Protein AF-A0A3A5V148-F1 (afdb_monomer_lite)

Sequence (237 aa):
MPEEPENWWEVTPEGDVKSDPDSPKPIVIRGFQREGDQWVSKAKEETDGSSDDSAERSDYDKQKIGATALFLLSFIFGDWWWDGSNGLGALINSIESITYMPGSLTGSYEFWTSQAGFNPLDAILITTAWMLWDISTLVFSLGFVLCWWGWSLNNKTEANRILNGKKSYKFLLYFSVVLISMDILSYTVWSGLLGVIEWPFDFIEWHFWQGVAILAAIGLNPDNDLWGRFTSQSVKE

Structure (mmCIF, N/CA/C/O backbone):
data_AF-A0A3A5V148-F1
#
_entry.id   AF-A0A3A5V148-F1
#
loop_
_atom_site.group_PDB
_atom_site.id
_atom_site.type_symbol
_atom_site.label_atom_id
_atom_site.label_alt_id
_atom_site.label_comp_id
_atom_site.label_asym_id
_atom_site.label_entity_id
_atom_site.label_seq_id
_atom_site.pdbx_PDB_ins_code
_atom_site.Cartn_x
_atom_site.Cartn_y
_atom_site.Cartn_z
_atom_site.occupancy
_atom_site.B_iso_or_equiv
_atom_site.auth_seq_id
_atom_site.auth_comp_id
_atom_site.auth_asym_id
_atom_site.auth_atom_id
_atom_site.pdbx_PDB_model_num
ATOM 1 N N . MET A 1 1 ? 36.227 41.313 27.179 1.00 37.56 1 MET A N 1
ATOM 2 C CA . MET A 1 1 ? 36.368 39.958 27.745 1.00 37.56 1 MET A CA 1
ATOM 3 C C . MET A 1 1 ? 35.006 39.305 27.596 1.00 37.56 1 MET A C 1
ATOM 5 O O . MET A 1 1 ? 34.056 39.922 28.057 1.00 37.56 1 MET A O 1
ATOM 9 N N . PRO A 1 2 ? 34.877 38.214 26.829 1.00 36.81 2 PRO A N 1
ATOM 10 C CA . PRO A 1 2 ? 33.595 37.547 26.633 1.00 36.81 2 PRO A CA 1
ATOM 11 C C . PRO A 1 2 ? 33.268 36.683 27.858 1.00 36.81 2 PRO A C 1
ATOM 13 O O . PRO A 1 2 ? 34.133 35.953 28.335 1.00 36.81 2 PRO A O 1
ATOM 16 N N . GLU A 1 3 ? 32.050 36.829 28.372 1.00 41.50 3 GLU A N 1
ATOM 17 C CA . GLU A 1 3 ? 31.505 36.038 29.479 1.00 41.50 3 GLU A CA 1
ATOM 18 C C . GLU A 1 3 ? 31.279 34.590 29.016 1.00 41.50 3 GLU A C 1
ATOM 20 O O . GLU A 1 3 ? 30.729 34.344 27.939 1.00 41.50 3 GLU A O 1
ATOM 25 N N . GLU A 1 4 ? 31.774 33.638 29.805 1.00 42.25 4 GLU A N 1
ATOM 26 C CA . GLU A 1 4 ? 31.604 32.202 29.582 1.00 42.25 4 GLU A CA 1
ATOM 27 C C . GLU A 1 4 ? 30.148 31.778 29.869 1.00 42.25 4 GLU A C 1
ATOM 29 O O . GLU A 1 4 ? 29.514 32.342 30.762 1.00 42.25 4 GLU A O 1
ATOM 34 N N . PRO A 1 5 ? 29.586 30.801 29.133 1.00 40.06 5 PRO A N 1
ATOM 35 C CA . PRO A 1 5 ? 28.214 30.349 29.348 1.00 40.06 5 PRO A CA 1
ATOM 36 C C . PRO A 1 5 ? 28.084 29.555 30.657 1.00 40.06 5 PRO A C 1
ATOM 38 O O . PRO A 1 5 ? 28.790 28.569 30.868 1.00 40.06 5 PRO A O 1
ATOM 41 N N . GLU A 1 6 ? 27.151 29.973 31.515 1.00 39.62 6 GLU A N 1
ATOM 42 C CA . GLU A 1 6 ? 26.850 29.338 32.802 1.00 39.62 6 GLU A CA 1
ATOM 43 C C . GLU A 1 6 ? 26.429 27.865 32.635 1.00 39.62 6 GLU A C 1
ATOM 45 O O . GLU A 1 6 ? 25.439 27.523 31.979 1.00 39.62 6 GLU A O 1
ATOM 50 N N . ASN A 1 7 ? 27.198 26.979 33.268 1.00 39.50 7 ASN A N 1
ATOM 51 C CA . ASN A 1 7 ? 26.912 25.557 33.409 1.00 39.50 7 ASN A CA 1
ATOM 52 C C . ASN A 1 7 ? 25.747 25.357 34.395 1.00 39.50 7 ASN A C 1
ATOM 54 O O . ASN A 1 7 ? 25.914 25.449 35.607 1.00 39.50 7 ASN A O 1
ATOM 58 N N . TRP A 1 8 ? 24.561 25.030 33.886 1.00 45.69 8 TRP A N 1
ATOM 59 C CA . TRP A 1 8 ? 23.312 24.909 34.658 1.00 45.69 8 TRP A CA 1
ATOM 60 C C . TRP A 1 8 ? 23.191 23.633 35.519 1.00 45.69 8 TRP A C 1
ATOM 62 O O . TRP A 1 8 ? 22.107 23.306 36.000 1.00 45.69 8 TRP A O 1
ATOM 72 N N . TRP A 1 9 ? 24.285 22.897 35.717 1.00 45.72 9 TRP A N 1
ATOM 73 C CA . TRP A 1 9 ? 24.331 21.641 36.480 1.00 45.72 9 TRP A CA 1
ATOM 74 C C . TRP A 1 9 ? 25.144 21.728 37.779 1.00 45.72 9 TRP A C 1
ATOM 76 O O . TRP A 1 9 ? 25.381 20.703 38.419 1.00 45.72 9 TRP A O 1
ATOM 86 N N . GLU A 1 10 ? 25.540 22.924 38.218 1.00 34.03 10 GLU A N 1
ATOM 87 C CA . GLU A 1 10 ? 26.145 23.086 39.542 1.00 34.03 10 GLU A CA 1
ATOM 88 C C . GLU A 1 10 ? 25.076 23.071 40.645 1.00 34.03 10 GLU A C 1
ATOM 90 O O . GLU A 1 10 ? 24.291 23.999 40.826 1.00 34.03 10 GLU A O 1
ATOM 95 N N . VAL A 1 11 ? 25.047 21.963 41.385 1.00 43.75 11 VAL A N 1
ATOM 96 C CA . VAL A 1 11 ? 24.254 21.779 42.601 1.00 43.75 11 VAL A CA 1
ATOM 97 C C . VAL A 1 11 ? 25.045 22.354 43.773 1.00 43.75 11 VAL A C 1
ATOM 99 O O . VAL A 1 11 ? 26.072 21.794 44.148 1.00 43.75 11 VAL A O 1
ATOM 102 N N . THR A 1 12 ? 24.562 23.434 44.387 1.00 36.56 12 THR A N 1
ATOM 103 C CA . THR A 1 12 ? 25.007 23.854 45.725 1.00 36.56 12 THR A CA 1
ATOM 104 C C . THR A 1 12 ? 24.138 23.168 46.787 1.00 36.56 12 THR A C 1
ATOM 106 O O . THR A 1 12 ? 22.917 23.346 46.769 1.00 36.56 12 THR A O 1
ATOM 109 N N . PRO A 1 13 ? 24.711 22.381 47.717 1.00 50.72 13 PRO A N 1
ATOM 110 C CA . PRO A 1 13 ? 23.988 21.856 48.866 1.00 50.72 13 PRO A CA 1
ATOM 111 C C . PRO A 1 13 ? 24.392 22.609 50.142 1.00 50.72 13 PRO A C 1
ATOM 113 O O . PRO A 1 13 ? 25.566 22.629 50.472 1.00 50.72 13 PRO A O 1
ATOM 116 N N . GLU A 1 14 ? 23.429 23.188 50.861 1.00 34.50 14 GLU A N 1
ATOM 117 C CA . GLU A 1 14 ? 23.481 23.539 52.300 1.00 34.50 14 GLU A CA 1
ATOM 118 C C . GLU A 1 14 ? 22.077 24.078 52.662 1.00 34.50 14 GLU A C 1
ATOM 120 O O . GLU A 1 14 ? 21.608 25.028 52.044 1.00 34.50 14 GLU A O 1
ATOM 125 N N . GLY A 1 15 ? 21.227 23.336 53.388 1.00 28.39 15 GLY A N 1
ATOM 126 C CA . GLY A 1 15 ? 21.148 23.286 54.866 1.00 28.39 15 GLY A CA 1
ATOM 127 C C . GLY A 1 15 ? 20.179 24.388 55.358 1.00 28.39 15 GLY A C 1
ATOM 128 O O . GLY A 1 15 ? 20.345 25.535 54.979 1.00 28.39 15 GLY A O 1
ATOM 129 N N . ASP A 1 16 ? 19.093 24.202 56.120 1.00 31.31 16 ASP A N 1
ATOM 130 C CA . ASP A 1 16 ? 18.692 23.150 57.051 1.00 31.31 16 ASP A CA 1
ATOM 131 C C . ASP A 1 16 ? 17.151 23.027 57.187 1.00 31.31 16 ASP A C 1
ATOM 133 O O . ASP A 1 16 ? 16.417 23.979 57.444 1.00 31.31 16 ASP A O 1
ATOM 137 N N . VAL A 1 17 ? 16.703 21.783 57.018 1.00 42.78 17 VAL A N 1
ATOM 138 C CA . VAL A 1 17 ? 15.619 21.000 57.646 1.00 42.78 17 VAL A CA 1
ATOM 139 C C . VAL A 1 17 ? 14.631 21.678 58.625 1.00 42.78 17 VAL A C 1
ATOM 141 O O . VAL A 1 17 ? 14.987 22.063 59.737 1.00 42.78 17 VAL A O 1
ATOM 144 N N . LYS A 1 18 ? 13.325 21.533 58.329 1.00 31.59 18 LYS A N 1
ATOM 145 C CA . LYS A 1 18 ? 12.388 20.828 59.234 1.00 31.59 18 LYS A CA 1
ATOM 146 C C . LYS A 1 18 ? 11.333 20.034 58.456 1.00 31.59 18 LYS A C 1
ATOM 148 O O . LYS A 1 18 ? 10.553 20.566 57.674 1.00 31.59 18 LYS A O 1
ATOM 153 N N . SER A 1 19 ? 11.411 18.733 58.681 1.00 32.31 19 SER A N 1
ATOM 154 C CA . SER A 1 19 ? 10.748 17.594 58.055 1.00 32.31 19 SER A CA 1
ATOM 155 C C . SER A 1 19 ? 9.302 17.376 58.507 1.00 32.31 19 SER A C 1
ATOM 157 O O . SER A 1 19 ? 9.033 17.412 59.706 1.00 32.31 19 SER A O 1
ATOM 159 N N . ASP A 1 20 ? 8.444 16.993 57.561 1.00 34.34 20 ASP A N 1
ATOM 160 C CA . ASP A 1 20 ? 7.353 16.030 57.769 1.00 34.34 20 ASP A CA 1
ATOM 161 C C . ASP A 1 20 ? 7.508 14.954 56.662 1.00 34.34 20 ASP A C 1
ATOM 163 O O . ASP A 1 20 ? 7.601 15.349 55.493 1.00 34.34 20 ASP A O 1
ATOM 167 N N . PRO A 1 21 ? 7.700 13.648 56.959 1.00 42.06 21 PRO A N 1
ATOM 168 C CA . PRO A 1 21 ? 8.493 12.775 56.082 1.00 42.06 21 PRO A CA 1
ATOM 169 C C . PRO A 1 21 ? 7.717 11.959 55.034 1.00 42.06 21 PRO A C 1
ATOM 171 O O . PRO A 1 21 ? 8.367 11.284 54.244 1.00 42.06 21 PRO A O 1
ATOM 174 N N . ASP A 1 22 ? 6.381 12.013 54.973 1.00 45.00 22 ASP A N 1
ATOM 175 C CA . ASP A 1 22 ? 5.588 11.014 54.219 1.00 45.00 22 ASP A CA 1
ATOM 176 C C . ASP A 1 22 ? 4.665 11.565 53.111 1.00 45.00 22 ASP A C 1
ATOM 178 O O . ASP A 1 22 ? 3.618 10.999 52.790 1.00 45.00 22 ASP A O 1
ATOM 182 N N . SER A 1 23 ? 5.044 12.652 52.434 1.00 37.44 23 SER A N 1
ATOM 183 C CA . SER A 1 23 ? 4.367 13.004 51.176 1.00 37.44 23 SER A CA 1
ATOM 184 C C . SER A 1 23 ? 5.282 13.737 50.200 1.00 37.44 23 SER A C 1
ATOM 186 O O . SER A 1 23 ? 5.652 14.885 50.465 1.00 37.44 23 SER A O 1
ATOM 188 N N . PRO A 1 24 ? 5.643 13.146 49.043 1.00 38.00 24 PRO A N 1
ATOM 189 C CA . PRO A 1 24 ? 6.292 13.920 48.001 1.00 38.00 24 PRO A CA 1
ATOM 190 C C . PRO A 1 24 ? 5.270 14.909 47.429 1.00 38.00 24 PRO A C 1
ATOM 192 O O . PRO A 1 24 ? 4.324 14.533 46.736 1.00 38.00 24 PRO A O 1
ATOM 195 N N . LYS A 1 25 ? 5.457 16.199 47.736 1.00 33.59 25 LYS A N 1
ATOM 196 C CA . LYS A 1 25 ? 4.741 17.293 47.070 1.00 33.59 25 LYS A CA 1
ATOM 197 C C . LYS A 1 25 ? 5.015 17.201 45.563 1.00 33.59 25 LYS A C 1
ATOM 199 O O . LYS A 1 25 ? 6.181 17.076 45.182 1.00 33.59 25 LYS A O 1
ATOM 204 N N . PRO A 1 26 ? 3.986 17.267 44.702 1.00 36.75 26 PRO A N 1
ATOM 205 C CA . PRO A 1 26 ? 4.189 17.155 43.270 1.00 36.75 26 PRO A CA 1
ATOM 206 C C . PRO A 1 26 ? 5.007 18.351 42.782 1.00 36.75 26 PRO A C 1
ATOM 208 O O . PRO A 1 26 ? 4.635 19.511 42.969 1.00 36.75 26 PRO A O 1
ATOM 211 N N . ILE A 1 27 ? 6.145 18.045 42.166 1.00 36.38 27 ILE A N 1
ATOM 212 C CA . ILE A 1 27 ? 6.985 19.007 41.463 1.00 36.38 27 ILE A CA 1
ATOM 213 C C . ILE A 1 27 ? 6.172 19.494 40.262 1.00 36.38 27 ILE A C 1
ATOM 215 O O . ILE A 1 27 ? 5.889 18.731 39.339 1.00 36.38 27 ILE A O 1
ATOM 219 N N . VAL A 1 28 ? 5.770 20.764 40.279 1.00 35.25 28 VAL A N 1
ATOM 220 C CA . VAL A 1 28 ? 5.113 21.405 39.137 1.00 35.25 28 VAL A CA 1
ATOM 221 C C . VAL A 1 28 ? 6.190 21.738 38.107 1.00 35.25 28 VAL A C 1
ATOM 223 O O . VAL A 1 28 ? 6.803 22.802 38.145 1.00 35.25 28 VAL A O 1
ATOM 226 N N . ILE A 1 29 ? 6.436 20.809 37.186 1.00 38.78 29 ILE A N 1
ATOM 227 C CA . ILE A 1 29 ? 7.246 21.055 35.992 1.00 38.78 29 ILE A CA 1
ATOM 228 C C . ILE A 1 29 ? 6.334 21.742 34.970 1.00 38.78 29 ILE A C 1
ATOM 230 O O . ILE A 1 29 ? 5.490 21.101 34.347 1.00 38.78 29 ILE A O 1
ATOM 234 N N . ARG A 1 30 ? 6.471 23.062 34.796 1.00 41.28 30 ARG A N 1
ATOM 235 C CA . ARG A 1 30 ? 5.875 23.762 33.647 1.00 41.28 30 ARG A CA 1
ATOM 236 C C . ARG A 1 30 ? 6.694 23.427 32.403 1.00 41.28 30 ARG A C 1
ATOM 238 O O . ARG A 1 30 ? 7.714 24.055 32.146 1.00 41.28 30 ARG A O 1
ATOM 245 N N . GLY A 1 31 ? 6.241 22.439 31.640 1.00 32.81 31 GLY A N 1
ATOM 246 C CA . GLY A 1 31 ? 6.835 22.078 30.357 1.00 32.81 31 GLY A CA 1
ATOM 247 C C . GLY A 1 31 ? 5.890 21.205 29.539 1.00 32.81 31 GLY A C 1
ATOM 248 O O . GLY A 1 31 ? 5.571 20.104 29.961 1.00 32.81 31 GLY A O 1
ATOM 249 N N . PHE A 1 32 ? 5.452 21.736 28.393 1.00 38.19 32 PHE A N 1
ATOM 250 C CA . PHE A 1 32 ? 4.744 21.064 27.294 1.00 38.19 32 PHE A CA 1
ATOM 251 C C . PHE A 1 32 ? 3.643 20.062 27.680 1.00 38.19 32 PHE A C 1
ATOM 253 O O . PHE A 1 32 ? 3.866 18.860 27.800 1.00 38.19 32 PHE A O 1
ATOM 260 N N . GLN A 1 33 ? 2.412 20.570 27.745 1.00 36.06 33 GLN A N 1
ATOM 261 C CA . GLN A 1 33 ? 1.197 19.762 27.682 1.00 36.06 33 GLN A CA 1
ATOM 262 C C . GLN A 1 33 ? 1.192 18.978 26.357 1.00 36.06 33 GLN A C 1
ATOM 264 O O . GLN A 1 33 ? 1.154 19.571 25.278 1.00 36.06 33 GLN A O 1
ATOM 269 N N . ARG A 1 34 ? 1.284 17.644 26.423 1.00 45.88 34 ARG A N 1
ATOM 270 C CA . ARG A 1 34 ? 1.058 16.783 25.254 1.00 45.88 34 ARG A CA 1
ATOM 271 C C . ARG A 1 34 ? -0.429 16.847 24.914 1.00 45.88 34 ARG A C 1
ATOM 273 O O . ARG A 1 34 ? -1.261 16.728 25.803 1.00 45.88 34 ARG A O 1
ATOM 280 N N . GLU A 1 35 ? -0.770 16.918 23.629 1.00 44.44 35 GLU A N 1
ATOM 281 C CA . GLU A 1 35 ? -2.160 16.890 23.118 1.00 44.44 35 GLU A CA 1
ATOM 282 C C . GLU A 1 35 ? -2.985 15.671 23.598 1.00 44.44 35 GLU A C 1
ATOM 284 O O . GLU A 1 35 ? -4.206 15.654 23.487 1.00 44.44 35 GLU A O 1
ATOM 289 N N . GLY A 1 36 ? -2.338 14.640 24.159 1.00 43.31 36 GLY A N 1
ATOM 290 C CA . GLY A 1 36 ? -3.002 13.494 24.790 1.00 43.31 36 GLY A CA 1
ATOM 291 C C . GLY A 1 36 ? -3.444 13.717 26.242 1.00 43.31 36 GLY A C 1
ATOM 292 O O . GLY A 1 36 ? -4.349 13.028 26.703 1.00 43.31 36 GLY A O 1
ATOM 293 N N . ASP A 1 37 ? -2.856 14.679 26.955 1.00 41.78 37 ASP A N 1
ATOM 294 C CA . ASP A 1 37 ? -3.168 14.932 28.367 1.00 41.78 37 ASP A CA 1
ATOM 295 C C . ASP A 1 37 ? -4.475 15.719 28.525 1.00 41.78 37 ASP A C 1
ATOM 297 O O . ASP A 1 37 ? -5.143 15.590 29.545 1.00 41.78 37 ASP A O 1
ATOM 301 N N . GLN A 1 38 ? -4.888 16.456 27.486 1.00 41.53 38 GLN A N 1
ATOM 302 C CA . GLN A 1 38 ? -6.129 17.239 27.462 1.00 41.53 38 GLN A CA 1
ATOM 303 C C . GLN A 1 38 ? -7.390 16.360 27.562 1.00 41.53 38 GLN A C 1
ATOM 305 O O . GLN A 1 38 ? -8.380 16.771 28.162 1.00 41.53 38 GLN A O 1
ATOM 310 N N . TRP A 1 39 ? -7.331 15.125 27.055 1.00 48.38 39 TRP A N 1
ATOM 311 C CA . TRP A 1 39 ? -8.420 14.145 27.151 1.00 48.38 39 TRP A CA 1
ATOM 312 C C . TRP A 1 39 ? -8.439 13.413 28.501 1.00 48.38 39 TRP A C 1
ATOM 314 O O . TRP A 1 39 ? -9.496 13.056 29.013 1.00 48.38 39 TRP A O 1
ATOM 324 N N . VAL A 1 40 ? -7.266 13.211 29.112 1.00 44.22 40 VAL A N 1
ATOM 325 C CA . VAL A 1 40 ? -7.124 12.524 30.408 1.00 44.22 40 VAL A CA 1
ATOM 326 C C . VAL A 1 40 ? -7.485 13.447 31.576 1.00 44.22 40 VAL A C 1
ATOM 328 O O . VAL A 1 40 ? -8.002 12.975 32.589 1.00 44.22 40 VAL A O 1
ATOM 331 N N . SER A 1 41 ? -7.249 14.756 31.441 1.00 42.28 41 SER A N 1
ATOM 332 C CA . SER A 1 41 ? -7.695 15.756 32.414 1.00 42.28 41 SER A CA 1
ATOM 333 C C . SER A 1 41 ? -9.202 16.016 32.327 1.00 42.28 41 SER A C 1
ATOM 335 O O . SER A 1 41 ? -9.850 16.051 33.369 1.00 42.28 41 SER A O 1
ATOM 337 N N . LYS A 1 42 ? -9.782 16.079 31.117 1.00 42.16 42 LYS A N 1
ATOM 338 C CA . LYS A 1 42 ? -11.241 16.211 30.926 1.00 42.16 42 LYS A CA 1
ATOM 339 C C . LYS A 1 42 ? -12.021 15.061 31.571 1.00 42.16 42 LYS A C 1
ATOM 341 O O . LYS A 1 42 ? -12.940 15.294 32.347 1.00 42.16 42 LYS A O 1
ATOM 346 N N . ALA A 1 43 ? -11.562 13.823 31.377 1.00 44.19 43 ALA A N 1
ATOM 347 C CA . ALA A 1 43 ? -12.194 12.636 31.958 1.00 44.19 43 ALA A CA 1
ATOM 348 C C . ALA A 1 43 ? -12.132 12.563 33.501 1.00 44.19 43 ALA A C 1
ATOM 350 O O . ALA A 1 43 ? -12.849 11.767 34.105 1.00 44.19 43 ALA A O 1
ATOM 351 N N . LYS A 1 44 ? -11.257 13.346 34.151 1.00 37.78 44 LYS A N 1
ATOM 352 C CA . LYS A 1 44 ? -11.165 13.429 35.619 1.00 37.78 44 LYS A CA 1
ATOM 353 C C . LYS A 1 44 ? -11.951 14.596 36.217 1.00 37.78 44 LYS A C 1
ATOM 355 O O . LYS A 1 44 ? -12.267 14.527 37.401 1.00 37.78 44 LYS A O 1
ATOM 360 N N . GLU A 1 45 ? -12.258 15.631 35.438 1.00 35.75 45 GLU A N 1
ATOM 361 C CA . GLU A 1 45 ? -13.011 16.806 35.902 1.00 35.75 45 GLU A CA 1
ATOM 362 C C . GLU A 1 45 ? -14.508 16.744 35.536 1.00 35.75 45 GLU A C 1
ATOM 364 O O . GLU A 1 45 ? -15.331 17.302 36.256 1.00 35.75 45 GLU A O 1
ATOM 369 N N . GLU A 1 46 ? -14.906 15.984 34.512 1.00 37.59 46 GLU A N 1
ATOM 370 C CA . GLU A 1 46 ? -16.300 15.882 34.050 1.00 37.59 46 GLU A CA 1
ATOM 371 C C . GLU A 1 46 ? -17.075 14.724 34.709 1.00 37.59 46 GLU A C 1
ATOM 373 O O . GLU A 1 46 ? -17.622 13.841 34.052 1.00 37.59 46 GLU A O 1
ATOM 378 N N . THR A 1 47 ? -17.184 14.743 36.041 1.00 38.81 47 THR A N 1
ATOM 379 C CA . THR A 1 47 ? -18.263 13.989 36.726 1.00 38.81 47 THR A CA 1
ATOM 380 C C . THR A 1 47 ? -19.592 14.769 36.707 1.00 38.81 47 THR A C 1
ATOM 382 O O . THR A 1 47 ? -20.545 14.378 37.372 1.00 38.81 47 THR A O 1
ATOM 385 N N . ASP A 1 48 ? -19.680 15.862 35.938 1.00 35.12 48 ASP A N 1
ATOM 386 C CA . ASP A 1 48 ? -20.865 16.723 35.874 1.00 35.12 48 ASP A CA 1
ATOM 387 C C . ASP A 1 48 ? -20.997 17.388 34.479 1.00 35.12 48 ASP A C 1
ATOM 389 O O . ASP A 1 48 ? -20.600 18.532 34.276 1.00 35.12 48 ASP A O 1
ATOM 393 N N . GLY A 1 49 ? -21.488 16.651 33.466 1.00 37.12 49 GLY A N 1
ATOM 394 C CA . GLY A 1 49 ? -21.696 17.206 32.110 1.00 37.12 49 GLY A CA 1
ATOM 395 C C . GLY A 1 49 ? -21.884 16.191 30.969 1.00 37.12 49 GLY A C 1
ATOM 396 O O . GLY A 1 49 ? -21.107 16.152 30.028 1.00 37.12 49 GLY A O 1
ATOM 397 N N . SER A 1 50 ? -22.918 15.349 31.035 1.00 46.75 50 SER A N 1
ATOM 398 C CA . SER A 1 50 ? -23.083 14.131 30.214 1.00 46.75 50 SER A CA 1
ATOM 399 C C . SER A 1 50 ? -23.878 14.300 28.893 1.00 46.75 50 SER A C 1
ATOM 401 O O . SER A 1 50 ? -24.950 13.708 28.762 1.00 46.75 50 SER A O 1
ATOM 403 N N . SER A 1 51 ? -23.399 15.020 27.867 1.00 46.06 51 SER A N 1
ATOM 404 C CA . SER A 1 51 ? -24.042 14.873 26.531 1.00 46.06 51 SER A CA 1
ATOM 405 C C . SER A 1 51 ? -23.139 14.980 25.296 1.00 46.06 51 SER A C 1
ATOM 407 O O . SER A 1 51 ? -23.248 14.103 24.439 1.00 46.06 51 SER A O 1
ATOM 409 N N . ASP A 1 52 ? -22.208 15.934 25.213 1.00 49.84 52 ASP A N 1
ATOM 410 C CA . ASP A 1 52 ? -21.429 16.157 23.974 1.00 49.84 52 ASP A CA 1
ATOM 411 C C . ASP A 1 52 ? -20.357 15.085 23.702 1.00 49.84 52 ASP A C 1
ATOM 413 O O . ASP A 1 52 ? -20.325 14.504 22.616 1.00 49.84 52 ASP A O 1
ATOM 417 N N . ASP A 1 53 ? -19.557 14.710 24.706 1.00 55.50 53 ASP A N 1
ATOM 418 C CA . ASP A 1 53 ? -18.483 13.705 24.562 1.00 55.50 53 ASP A CA 1
ATOM 419 C C . ASP A 1 53 ? -19.009 12.309 24.152 1.00 55.50 53 ASP A C 1
ATOM 421 O O . ASP A 1 53 ? -18.286 11.478 23.596 1.00 55.50 53 ASP A O 1
ATOM 425 N N . SER A 1 54 ? -20.291 12.028 24.410 1.00 60.28 54 SER A N 1
ATOM 426 C CA . SER A 1 54 ? -20.930 10.760 24.036 1.00 60.28 54 SER A CA 1
ATOM 427 C C . SER A 1 54 ? -21.340 10.706 22.561 1.00 60.28 54 SER A C 1
ATOM 429 O O . SER A 1 54 ? -21.285 9.636 21.946 1.00 60.28 54 SER A O 1
ATOM 431 N N . ALA A 1 55 ? -21.721 11.852 21.990 1.00 60.12 55 ALA A N 1
ATOM 432 C CA . ALA A 1 55 ? -22.167 11.962 20.608 1.00 60.12 55 ALA A CA 1
ATOM 433 C C . ALA A 1 55 ? -20.974 11.905 19.644 1.00 60.12 55 ALA A C 1
ATOM 435 O O . ALA A 1 55 ? -20.965 11.056 18.753 1.00 60.12 55 ALA A O 1
ATOM 436 N N . GLU A 1 56 ? -19.924 12.697 19.900 1.00 60.12 56 GLU A N 1
ATOM 437 C CA . GLU A 1 56 ? -18.680 12.677 19.109 1.00 60.12 56 GLU A CA 1
ATOM 438 C C . GLU A 1 56 ? -18.050 11.276 19.086 1.00 60.12 56 GLU A C 1
ATOM 440 O O . GLU A 1 56 ? -17.602 10.775 18.051 1.00 60.12 56 GLU A O 1
ATOM 445 N N . ARG A 1 57 ? -18.089 10.584 20.228 1.00 67.25 57 ARG A N 1
ATOM 446 C CA . ARG A 1 57 ? -17.610 9.207 20.342 1.00 67.25 57 ARG A CA 1
ATOM 447 C C . ARG A 1 57 ? -18.458 8.216 19.548 1.00 67.25 57 ARG A C 1
ATOM 449 O O . ARG A 1 57 ? -17.903 7.346 18.879 1.00 67.25 57 ARG A O 1
ATOM 456 N N . SER A 1 58 ? -19.785 8.338 19.609 1.00 71.00 58 SER A N 1
ATOM 457 C CA . SER A 1 58 ? -20.692 7.478 18.842 1.00 71.00 58 SER A CA 1
ATOM 458 C C . SER A 1 58 ? -20.457 7.610 17.337 1.00 71.00 58 SER A C 1
ATOM 460 O O . SER A 1 58 ? -20.508 6.610 16.617 1.00 71.00 58 SER A O 1
ATOM 462 N N . ASP A 1 59 ? -20.182 8.820 16.859 1.00 74.81 59 ASP A N 1
ATOM 463 C CA . ASP A 1 59 ? -19.950 9.074 15.440 1.00 74.81 59 ASP A CA 1
ATOM 464 C C . ASP A 1 59 ? -18.576 8.582 14.976 1.00 74.81 59 ASP A C 1
ATOM 466 O O . ASP A 1 59 ? -18.488 7.946 13.920 1.00 74.81 59 ASP A O 1
ATOM 470 N N . TYR A 1 60 ? -17.534 8.719 15.804 1.00 76.31 60 TYR A N 1
ATOM 471 C CA . TYR A 1 60 ? -16.243 8.084 15.533 1.00 76.31 60 TYR A CA 1
ATOM 472 C C . TYR A 1 60 ? -16.342 6.552 15.467 1.00 76.31 60 TYR A C 1
ATOM 474 O O . TYR A 1 60 ? -15.773 5.937 14.564 1.00 76.31 60 TYR A O 1
ATOM 482 N N . ASP A 1 61 ? -17.094 5.916 16.370 1.00 79.88 61 ASP A N 1
ATOM 483 C CA . ASP A 1 61 ? -17.275 4.461 16.344 1.00 79.88 61 ASP A CA 1
ATOM 484 C C . ASP A 1 61 ? -17.995 4.000 15.064 1.00 79.88 61 ASP A C 1
ATOM 486 O O . ASP A 1 61 ? -17.571 3.026 14.432 1.00 79.88 61 ASP A O 1
ATOM 490 N N . LYS A 1 62 ? -19.031 4.724 14.613 1.00 83.88 62 LYS A N 1
ATOM 491 C CA . LYS A 1 62 ? -19.710 4.452 13.329 1.00 83.88 62 LYS A CA 1
ATOM 492 C C . LYS A 1 62 ? -18.758 4.605 12.147 1.00 83.88 62 LYS A C 1
ATOM 494 O O . LYS A 1 62 ? -18.712 3.730 11.282 1.00 83.88 62 LYS A O 1
ATOM 499 N N . GLN A 1 63 ? -17.977 5.682 12.123 1.00 85.50 63 GLN A N 1
ATOM 500 C CA . GLN A 1 63 ? -16.983 5.926 11.084 1.00 85.50 63 GLN A CA 1
ATOM 501 C C . GLN A 1 63 ? -15.926 4.819 11.050 1.00 85.50 63 GLN A C 1
ATOM 503 O O . GLN A 1 63 ? -15.622 4.283 9.984 1.00 85.50 63 GLN A O 1
ATOM 508 N N . LYS A 1 64 ? -15.408 4.417 12.213 1.00 84.88 64 LYS A N 1
ATOM 509 C CA . LYS A 1 64 ? -14.428 3.337 12.339 1.00 84.88 64 LYS A CA 1
ATOM 510 C C . LYS A 1 64 ? -14.987 2.004 11.841 1.00 84.88 64 LYS A C 1
ATOM 512 O O . LYS A 1 64 ? -14.280 1.267 11.148 1.00 84.88 64 LYS A O 1
ATOM 517 N N . ILE A 1 65 ? -16.247 1.694 12.152 1.00 88.38 65 ILE A N 1
ATOM 518 C CA . ILE A 1 65 ? -16.943 0.511 11.627 1.00 88.38 65 ILE A CA 1
ATOM 519 C C . ILE A 1 65 ? -17.062 0.595 10.102 1.00 88.38 65 ILE A C 1
ATOM 521 O O . ILE A 1 65 ? -16.704 -0.365 9.424 1.00 88.38 65 ILE A O 1
ATOM 525 N N . GLY A 1 66 ? -17.496 1.735 9.558 1.00 90.19 66 GLY A N 1
ATOM 526 C CA . GLY A 1 66 ? -17.627 1.945 8.113 1.00 90.19 66 GLY A CA 1
ATOM 527 C C . GLY A 1 66 ? -16.299 1.799 7.368 1.00 90.19 66 GLY A C 1
ATOM 528 O O . GLY A 1 66 ? -16.211 1.053 6.396 1.00 90.19 66 GLY A O 1
ATOM 529 N N . ALA A 1 67 ? -15.240 2.429 7.876 1.00 91.56 67 ALA A N 1
ATOM 530 C CA . ALA A 1 67 ? -13.879 2.293 7.364 1.00 91.56 67 ALA A CA 1
ATOM 531 C C . ALA A 1 67 ? -13.407 0.832 7.379 1.00 91.56 67 ALA A C 1
ATOM 533 O O . ALA A 1 67 ? -12.844 0.333 6.409 1.00 91.56 67 ALA A O 1
ATOM 534 N N . THR A 1 68 ? -13.687 0.111 8.463 1.00 91.00 68 THR A N 1
ATOM 535 C CA . THR A 1 68 ? -13.311 -1.302 8.587 1.00 91.00 68 THR A CA 1
ATOM 536 C C . THR A 1 68 ? -14.098 -2.183 7.624 1.00 91.00 68 THR A C 1
ATOM 538 O O . THR A 1 68 ? -13.521 -3.073 7.011 1.00 91.00 68 THR A O 1
ATOM 541 N N . ALA A 1 69 ? -15.394 -1.924 7.445 1.00 93.06 69 ALA A N 1
ATOM 542 C CA . ALA A 1 69 ? -16.213 -2.631 6.468 1.00 9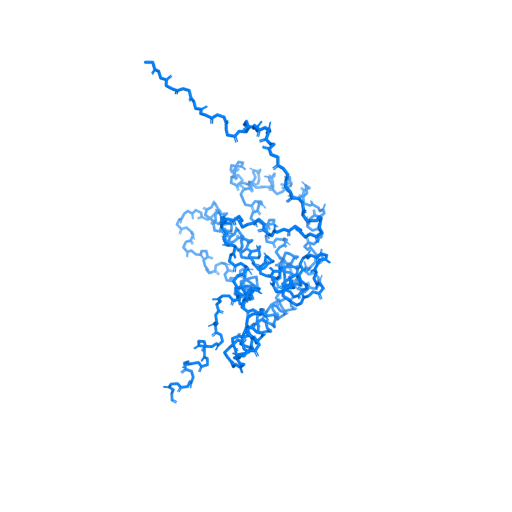3.06 69 ALA A CA 1
ATOM 543 C C . ALA A 1 69 ? -15.702 -2.395 5.038 1.00 93.06 69 ALA A C 1
ATOM 545 O O . ALA A 1 69 ? -15.572 -3.349 4.275 1.00 93.06 69 ALA A O 1
ATOM 546 N N . LEU A 1 70 ? -15.344 -1.153 4.699 1.00 94.81 70 LEU A N 1
ATOM 547 C CA . LEU A 1 70 ? -14.772 -0.807 3.398 1.00 94.81 70 LEU A CA 1
ATOM 548 C C . LEU A 1 70 ? -13.438 -1.526 3.153 1.00 94.81 70 LEU A C 1
ATOM 550 O O . LEU A 1 70 ? -13.232 -2.094 2.081 1.00 94.81 70 LEU A O 1
ATOM 554 N N . PHE A 1 71 ? -12.564 -1.561 4.163 1.00 95.19 71 PHE A N 1
ATOM 555 C CA . PHE A 1 71 ? -11.325 -2.329 4.089 1.00 95.19 71 PHE A CA 1
ATOM 556 C C . PHE A 1 71 ? -11.590 -3.823 3.902 1.00 95.19 71 PHE A C 1
ATOM 558 O O . PHE A 1 71 ? -10.988 -4.425 3.026 1.00 95.19 71 PHE A O 1
ATOM 565 N N . LEU A 1 72 ? -12.503 -4.424 4.671 1.00 94.56 72 LEU A N 1
ATOM 566 C CA . LEU A 1 72 ? -12.816 -5.851 4.552 1.00 94.56 72 LEU A CA 1
ATOM 567 C C . LEU A 1 72 ? -13.391 -6.209 3.178 1.00 94.56 72 LEU A C 1
ATOM 569 O O . LEU A 1 72 ? -13.065 -7.268 2.649 1.00 94.56 72 LEU A O 1
ATOM 573 N N . LEU A 1 73 ? -14.206 -5.335 2.583 1.00 94.75 73 LEU A N 1
ATOM 574 C CA . LEU A 1 73 ? -14.695 -5.519 1.217 1.00 94.75 73 LEU A CA 1
ATOM 575 C C . LEU A 1 73 ? -13.540 -5.526 0.212 1.00 94.75 73 LEU A C 1
ATOM 577 O O . LEU A 1 73 ? -13.443 -6.456 -0.585 1.00 94.75 73 LEU A O 1
ATOM 581 N N . SER A 1 74 ? -12.645 -4.538 0.287 1.00 95.00 74 SER A N 1
ATOM 582 C CA . SER A 1 74 ? -11.449 -4.509 -0.562 1.00 95.00 74 SER A CA 1
ATOM 583 C C . SER A 1 74 ? -10.555 -5.727 -0.318 1.00 95.00 74 SER A C 1
ATOM 585 O O . SER A 1 74 ? -10.114 -6.374 -1.260 1.00 95.00 74 SER A O 1
ATOM 587 N N . PHE A 1 75 ? -10.342 -6.109 0.939 1.00 94.94 75 PHE A N 1
ATOM 588 C CA . PHE A 1 75 ? -9.521 -7.254 1.306 1.00 94.94 75 PHE A CA 1
ATOM 589 C C . PHE A 1 75 ? -10.074 -8.559 0.730 1.00 94.94 75 PHE A C 1
ATOM 591 O O . PHE A 1 75 ? -9.324 -9.321 0.142 1.00 94.94 75 PHE A O 1
ATOM 598 N N . ILE A 1 76 ? -11.375 -8.823 0.865 1.00 94.62 76 ILE A N 1
ATOM 599 C CA . ILE A 1 76 ? -11.975 -10.103 0.458 1.00 94.62 76 ILE A CA 1
ATOM 600 C C . ILE A 1 76 ? -12.136 -10.207 -1.060 1.00 94.62 76 ILE A C 1
ATOM 602 O O . ILE A 1 76 ? -11.919 -11.280 -1.614 1.00 94.62 76 ILE A O 1
ATOM 606 N N . PHE A 1 77 ? -12.555 -9.129 -1.722 1.00 92.69 77 PHE A N 1
ATOM 607 C CA . PHE A 1 77 ? -12.930 -9.176 -3.138 1.00 92.69 77 PHE A CA 1
ATOM 608 C C . PHE A 1 77 ? -11.878 -8.596 -4.074 1.00 92.69 77 PHE A C 1
ATOM 610 O O . PHE A 1 77 ? -11.924 -8.874 -5.271 1.00 92.69 77 PHE A O 1
ATOM 617 N N . GLY A 1 78 ? -10.966 -7.784 -3.551 1.00 89.88 78 GLY A N 1
ATOM 618 C CA . GLY A 1 78 ? -9.993 -7.086 -4.363 1.00 89.88 78 GLY A CA 1
ATOM 619 C C . GLY A 1 78 ? -8.877 -7.977 -4.858 1.00 89.88 78 GLY A C 1
ATOM 620 O O . GLY A 1 78 ? -8.419 -8.848 -4.132 1.00 89.88 78 GLY A O 1
ATOM 621 N N . ASP A 1 79 ? -8.433 -7.741 -6.085 1.00 90.94 79 ASP A N 1
ATOM 622 C CA . ASP A 1 79 ? -7.170 -8.285 -6.569 1.00 90.94 79 ASP A CA 1
ATOM 623 C C . ASP A 1 79 ? -6.031 -7.423 -6.021 1.00 90.94 79 ASP A C 1
ATOM 625 O O . ASP A 1 79 ? -5.917 -6.241 -6.350 1.00 90.94 79 ASP A O 1
ATOM 629 N N . TRP A 1 80 ? -5.240 -8.005 -5.127 1.00 90.44 80 TRP A N 1
ATOM 630 C CA . TRP A 1 80 ? -4.170 -7.303 -4.423 1.00 90.44 80 TRP A CA 1
ATOM 631 C C . TRP A 1 80 ? -2.785 -7.563 -5.009 1.00 90.44 80 TRP A C 1
ATOM 633 O O . TRP A 1 80 ? -1.845 -6.859 -4.642 1.00 90.44 80 TRP A O 1
ATOM 643 N N . TRP A 1 81 ? -2.656 -8.580 -5.859 1.00 85.38 81 TRP A N 1
ATOM 644 C CA . TRP A 1 81 ? -1.376 -9.119 -6.327 1.00 85.38 81 TRP A CA 1
ATOM 645 C C . TRP A 1 81 ? -1.288 -9.224 -7.854 1.00 85.38 81 TRP A C 1
ATOM 647 O O . TRP A 1 81 ? -0.300 -9.737 -8.373 1.00 85.38 81 TRP A O 1
ATOM 657 N N . TRP A 1 82 ? -2.308 -8.736 -8.571 1.00 82.00 82 TRP A N 1
ATOM 658 C CA . TRP A 1 82 ? -2.403 -8.740 -10.038 1.00 82.00 82 TRP A CA 1
ATOM 659 C C . TRP A 1 82 ? -2.394 -10.128 -10.683 1.00 82.00 82 TRP A C 1
ATOM 661 O O . TRP A 1 82 ? -2.265 -10.270 -11.899 1.00 82.00 82 TRP A O 1
ATOM 671 N N . ASP A 1 83 ? -2.546 -11.161 -9.863 1.00 84.25 83 ASP A N 1
ATOM 672 C CA . ASP A 1 83 ? -2.698 -12.558 -10.243 1.00 84.25 83 ASP A CA 1
ATOM 673 C C . ASP A 1 83 ? -4.102 -13.085 -9.883 1.00 84.25 83 ASP A C 1
ATOM 675 O O . ASP A 1 83 ? -4.384 -14.277 -10.029 1.00 84.25 83 ASP A O 1
ATOM 679 N N . GLY A 1 84 ? -4.992 -12.198 -9.418 1.00 83.88 84 GLY A N 1
ATOM 680 C CA . GLY A 1 84 ? -6.317 -12.524 -8.902 1.00 83.88 84 GLY A CA 1
ATOM 681 C C . GLY A 1 84 ? -6.338 -12.905 -7.420 1.00 83.88 84 GLY A C 1
ATOM 682 O O . GLY A 1 84 ? -7.410 -13.230 -6.898 1.00 83.88 84 GLY A O 1
ATOM 683 N N . SER A 1 85 ? -5.198 -12.886 -6.723 1.00 89.06 85 SER A N 1
ATOM 684 C CA . SER A 1 85 ? -5.139 -13.217 -5.302 1.00 89.06 85 SER A CA 1
ATOM 685 C C . SER A 1 85 ? -5.787 -12.128 -4.455 1.00 89.06 85 SER A C 1
ATOM 687 O O . SER A 1 85 ? -5.487 -10.937 -4.554 1.00 89.06 85 SER A O 1
ATOM 689 N N . ASN A 1 86 ? -6.644 -12.574 -3.541 1.00 92.81 86 ASN A N 1
ATOM 690 C CA . ASN A 1 86 ? -7.375 -11.732 -2.608 1.00 92.81 86 ASN A CA 1
ATOM 691 C C . ASN A 1 86 ? -7.256 -12.264 -1.175 1.00 92.81 86 ASN A C 1
ATOM 693 O O . ASN A 1 86 ? -6.770 -13.373 -0.923 1.00 92.81 86 ASN A O 1
ATOM 697 N N . GLY A 1 87 ? -7.677 -11.446 -0.217 1.00 91.44 87 GLY A N 1
ATOM 698 C CA . GLY A 1 87 ? -7.821 -11.799 1.187 1.00 91.44 87 GLY A CA 1
ATOM 699 C C . GLY A 1 87 ? -6.595 -12.493 1.771 1.00 91.44 87 GLY A C 1
ATOM 700 O O . GLY A 1 87 ? -5.475 -11.983 1.746 1.00 91.44 87 GLY A O 1
ATOM 701 N N . LEU A 1 88 ? -6.817 -13.691 2.316 1.00 92.00 88 LEU A N 1
ATOM 702 C CA . LEU A 1 88 ? -5.753 -14.492 2.919 1.00 92.00 88 LEU A CA 1
ATOM 703 C C . LEU A 1 88 ? -4.731 -15.005 1.896 1.00 92.00 88 LEU A C 1
ATOM 705 O O . LEU A 1 88 ? -3.574 -15.166 2.266 1.00 92.00 88 LEU A O 1
ATOM 709 N N . GLY A 1 89 ? -5.124 -15.238 0.640 1.00 92.56 89 GLY A N 1
ATOM 710 C CA . GLY A 1 89 ? -4.189 -15.642 -0.415 1.00 92.56 89 GLY A CA 1
ATOM 711 C C . GLY A 1 89 ? -3.179 -14.535 -0.701 1.00 92.56 89 GLY A C 1
ATOM 712 O O . GLY A 1 89 ? -1.976 -14.743 -0.582 1.00 92.56 89 GLY A O 1
ATOM 713 N N . ALA A 1 90 ? -3.674 -13.317 -0.927 1.00 92.88 90 ALA A N 1
ATOM 714 C CA . ALA A 1 90 ? -2.824 -12.140 -1.090 1.00 92.88 90 ALA A CA 1
ATOM 715 C C . ALA A 1 90 ? -1.974 -11.840 0.156 1.00 92.88 90 ALA A C 1
ATOM 717 O O . ALA A 1 90 ? -0.838 -11.387 0.041 1.00 92.88 90 ALA A O 1
ATOM 718 N N . LEU A 1 91 ? -2.500 -12.101 1.358 1.00 93.69 91 LEU A N 1
ATOM 719 C CA . LEU A 1 91 ? -1.742 -11.955 2.600 1.00 93.69 91 LEU A CA 1
ATOM 720 C C . LEU A 1 91 ? -0.570 -12.946 2.679 1.00 93.69 91 LEU A C 1
ATOM 722 O O . LEU A 1 91 ? 0.517 -12.559 3.101 1.00 93.69 91 LEU A O 1
ATOM 726 N N . ILE A 1 92 ? -0.782 -14.202 2.274 1.00 93.12 92 ILE A N 1
ATOM 727 C CA . ILE A 1 92 ? 0.274 -15.219 2.209 1.00 93.12 92 ILE A CA 1
ATOM 728 C C . ILE A 1 92 ? 1.333 -14.800 1.189 1.00 93.12 92 ILE A C 1
ATOM 730 O O . ILE A 1 92 ? 2.502 -14.736 1.562 1.00 93.12 92 ILE A O 1
ATOM 734 N N . ASN A 1 93 ? 0.938 -14.407 -0.026 1.00 92.25 93 ASN A N 1
ATOM 735 C CA . ASN A 1 93 ? 1.875 -13.929 -1.051 1.00 92.25 93 ASN A CA 1
ATOM 736 C C . ASN A 1 93 ? 2.693 -12.728 -0.550 1.00 92.25 93 ASN A C 1
ATOM 738 O O . ASN A 1 93 ? 3.903 -12.657 -0.741 1.00 92.25 93 ASN A O 1
ATOM 742 N N . SER A 1 94 ? 2.052 -11.809 0.175 1.00 92.44 94 SER A N 1
ATOM 743 C CA . SER A 1 94 ? 2.709 -10.648 0.780 1.00 92.44 94 SER A CA 1
ATOM 744 C C . SER A 1 94 ? 3.765 -11.044 1.826 1.00 92.44 94 SER A C 1
ATOM 746 O O . SER A 1 94 ? 4.858 -10.478 1.862 1.00 92.44 94 SER A O 1
ATOM 748 N N . ILE A 1 95 ? 3.484 -12.060 2.651 1.00 92.62 95 ILE A N 1
ATOM 749 C CA . ILE A 1 95 ? 4.459 -12.626 3.599 1.00 92.62 95 ILE A CA 1
ATOM 750 C C . ILE A 1 95 ? 5.595 -13.327 2.848 1.00 92.62 95 ILE A C 1
ATOM 752 O O . ILE A 1 95 ? 6.763 -13.126 3.182 1.00 92.62 95 ILE A O 1
ATOM 756 N N . GLU A 1 96 ? 5.273 -14.127 1.832 1.00 90.75 96 GLU A N 1
ATOM 757 C CA . GLU A 1 96 ? 6.268 -14.812 1.008 1.00 90.75 96 GLU A CA 1
ATOM 758 C C . GLU A 1 96 ? 7.199 -13.810 0.319 1.00 90.75 96 GLU A C 1
ATOM 760 O O . GLU A 1 96 ? 8.419 -13.976 0.392 1.00 90.75 96 GLU A O 1
ATOM 765 N N . SER A 1 97 ? 6.665 -12.718 -0.237 1.00 88.69 97 SER A N 1
ATOM 766 C CA . SER A 1 97 ? 7.461 -11.649 -0.853 1.00 88.69 97 SER A CA 1
ATOM 767 C C . SER A 1 97 ? 8.501 -11.089 0.117 1.00 88.69 97 SER A C 1
ATOM 769 O O . SER A 1 97 ? 9.672 -10.997 -0.240 1.00 88.69 97 SER A O 1
ATOM 771 N N . ILE A 1 98 ? 8.146 -10.856 1.389 1.00 89.19 98 ILE A N 1
ATOM 772 C CA . ILE A 1 98 ? 9.115 -10.428 2.416 1.00 89.19 98 ILE A CA 1
ATOM 773 C C . ILE A 1 98 ? 10.220 -11.469 2.620 1.00 89.19 98 ILE A C 1
ATOM 775 O O . ILE A 1 98 ? 11.391 -11.114 2.770 1.00 89.19 98 ILE A O 1
ATOM 779 N N . THR A 1 99 ? 9.877 -12.757 2.629 1.00 89.81 99 THR A N 1
ATOM 780 C CA . THR A 1 99 ? 10.873 -13.818 2.840 1.00 89.81 99 THR A CA 1
ATOM 781 C C . THR A 1 99 ? 11.830 -13.981 1.660 1.00 89.81 99 THR A C 1
ATOM 783 O O . THR A 1 99 ? 13.022 -14.214 1.869 1.00 89.81 99 THR A O 1
ATOM 786 N N . TYR A 1 100 ? 11.345 -13.799 0.431 1.00 87.31 100 TYR A N 1
ATOM 787 C CA . TYR A 1 100 ? 12.149 -13.889 -0.791 1.00 87.31 100 TYR A CA 1
ATOM 788 C C . TYR A 1 100 ? 12.743 -12.542 -1.230 1.00 87.31 100 TYR A C 1
ATOM 790 O O . TYR A 1 100 ? 13.528 -12.492 -2.183 1.00 87.31 100 TYR A O 1
ATOM 798 N N . MET A 1 101 ? 12.428 -11.462 -0.509 1.00 84.62 101 MET A N 1
ATOM 799 C CA . MET A 1 101 ? 12.755 -10.081 -0.857 1.00 84.62 101 MET A CA 1
ATOM 800 C C . MET A 1 101 ? 14.232 -9.864 -1.196 1.00 84.62 101 MET A C 1
ATOM 802 O O . MET A 1 101 ? 14.499 -9.260 -2.229 1.00 84.62 101 MET A O 1
ATOM 806 N N . PRO A 1 102 ? 15.223 -10.381 -0.437 1.00 83.69 102 PRO A N 1
ATOM 807 C CA . PRO A 1 102 ? 16.630 -10.147 -0.772 1.00 83.69 102 PRO A CA 1
ATOM 808 C C . PRO A 1 102 ? 17.019 -10.671 -2.166 1.00 83.69 102 PRO A C 1
ATOM 810 O O . PRO A 1 102 ? 17.759 -10.013 -2.902 1.00 83.69 102 PRO A O 1
ATOM 813 N N . GLY A 1 103 ? 16.492 -11.839 -2.546 1.00 85.56 103 GLY A N 1
ATOM 814 C CA . GLY A 1 103 ? 16.706 -12.418 -3.873 1.00 85.56 103 GLY A CA 1
ATOM 815 C C . GLY A 1 103 ? 15.935 -11.662 -4.953 1.00 85.56 103 GLY A C 1
ATOM 816 O O . GLY A 1 103 ? 16.502 -11.331 -5.992 1.00 85.56 103 GLY A O 1
ATOM 817 N N . SER A 1 104 ? 14.673 -11.326 -4.674 1.00 82.12 104 SER A N 1
ATOM 818 C CA . SER A 1 104 ? 13.803 -10.590 -5.596 1.00 82.12 104 SER A CA 1
ATOM 819 C C . SER A 1 104 ? 14.307 -9.173 -5.886 1.00 82.12 104 SER A C 1
ATOM 821 O O . SER A 1 104 ? 14.272 -8.739 -7.033 1.00 82.12 104 SER A O 1
ATOM 823 N N . LEU A 1 105 ? 14.875 -8.481 -4.892 1.00 84.94 105 LEU A N 1
ATOM 824 C CA . LEU A 1 105 ? 15.512 -7.170 -5.056 1.00 84.94 105 LEU A CA 1
ATOM 825 C C . LEU A 1 105 ? 16.690 -7.240 -6.028 1.00 84.94 105 LEU A C 1
ATOM 827 O O . LEU A 1 105 ? 16.807 -6.408 -6.923 1.00 84.94 105 LEU A O 1
ATOM 831 N N . THR A 1 106 ? 17.549 -8.247 -5.862 1.00 87.44 106 THR A N 1
ATOM 832 C CA . THR A 1 106 ? 18.724 -8.428 -6.722 1.00 87.44 106 THR A CA 1
ATOM 833 C C . THR A 1 106 ? 18.293 -8.787 -8.143 1.00 87.44 106 THR A C 1
ATOM 835 O O . THR A 1 106 ? 18.733 -8.149 -9.095 1.00 87.44 106 THR A O 1
ATOM 838 N N . GLY A 1 107 ? 17.370 -9.744 -8.284 1.00 88.06 107 GLY A N 1
ATOM 839 C CA . GLY A 1 107 ? 16.846 -10.159 -9.585 1.00 88.06 107 GLY A CA 1
ATOM 840 C C . GLY A 1 107 ? 16.095 -9.043 -10.314 1.00 88.06 107 GLY A C 1
ATOM 841 O O . GLY A 1 107 ? 16.317 -8.836 -11.502 1.00 88.06 107 GLY A O 1
ATOM 842 N N . SER A 1 108 ? 15.262 -8.277 -9.606 1.00 88.31 108 SER A N 1
ATOM 843 C CA . SER A 1 108 ? 14.547 -7.120 -10.163 1.00 88.31 108 SER A CA 1
ATOM 844 C C . SER A 1 108 ? 15.516 -6.028 -10.600 1.00 88.31 108 SER A C 1
ATOM 846 O O . SER A 1 108 ? 15.421 -5.529 -11.717 1.00 88.31 108 SER A O 1
ATOM 848 N N . TYR A 1 109 ? 16.506 -5.696 -9.767 1.00 90.31 109 TYR A N 1
ATOM 849 C CA . TYR A 1 109 ? 17.544 -4.732 -10.128 1.00 90.31 109 TYR A CA 1
ATOM 850 C C . TYR A 1 109 ? 18.309 -5.157 -11.393 1.00 90.31 109 TYR A C 1
ATOM 852 O O . TYR A 1 109 ? 18.493 -4.357 -12.316 1.00 90.31 109 TYR A O 1
ATOM 860 N N . GLU A 1 110 ? 18.732 -6.421 -11.465 1.00 91.12 110 GLU A N 1
ATOM 861 C CA . GLU A 1 110 ? 19.410 -6.968 -12.642 1.00 91.12 110 GLU A CA 1
ATOM 862 C C . GLU A 1 110 ? 18.499 -6.949 -13.870 1.00 91.12 110 GLU A C 1
ATOM 864 O O . GLU A 1 110 ? 18.944 -6.566 -14.950 1.00 91.12 110 GLU A O 1
ATOM 869 N N . PHE A 1 111 ? 17.221 -7.295 -13.723 1.00 92.75 111 PHE A N 1
ATOM 870 C CA . PHE A 1 111 ? 16.240 -7.236 -14.804 1.00 92.75 111 PHE A CA 1
ATOM 871 C C . PHE A 1 111 ? 16.103 -5.815 -15.365 1.00 92.75 111 PHE A C 1
ATOM 873 O O . PHE A 1 111 ? 16.271 -5.607 -16.570 1.00 92.75 111 PHE A O 1
ATOM 880 N N . TRP A 1 112 ? 15.878 -4.822 -14.502 1.00 93.00 112 TRP A N 1
ATOM 881 C CA . TRP A 1 112 ? 15.681 -3.436 -14.926 1.00 93.00 112 TRP A CA 1
ATOM 882 C C . TRP A 1 112 ? 16.927 -2.832 -15.577 1.00 93.00 112 TRP A C 1
ATOM 884 O O . TRP A 1 112 ? 16.817 -2.106 -16.564 1.00 93.00 112 TRP A O 1
ATOM 894 N N . THR A 1 113 ? 18.116 -3.153 -15.069 1.00 93.69 113 THR A N 1
ATOM 895 C CA . THR A 1 113 ? 19.373 -2.623 -15.620 1.00 93.69 113 THR A CA 1
ATOM 896 C C . THR A 1 113 ? 19.818 -3.342 -16.893 1.00 93.69 113 THR A C 1
ATOM 898 O O . THR A 1 113 ? 20.268 -2.693 -17.835 1.00 93.69 113 THR A O 1
ATOM 901 N N . SER A 1 114 ? 19.690 -4.671 -16.954 1.00 93.06 114 SER A N 1
ATOM 902 C CA . SER A 1 114 ? 20.210 -5.467 -18.075 1.00 93.06 114 SER A CA 1
ATOM 903 C C . SER A 1 114 ? 19.225 -5.627 -19.229 1.00 93.06 114 SER A C 1
ATOM 905 O O . SER A 1 114 ? 19.641 -5.565 -20.385 1.00 93.06 114 SER A O 1
ATOM 907 N N . GLN A 1 115 ? 17.936 -5.834 -18.942 1.00 90.94 115 GLN A N 1
ATOM 908 C CA . GLN A 1 115 ? 16.931 -6.103 -19.973 1.00 90.94 115 GLN A CA 1
ATOM 909 C C . GLN A 1 115 ? 16.220 -4.828 -20.407 1.00 90.94 115 GLN A C 1
ATOM 911 O O . GLN A 1 115 ? 16.089 -4.577 -21.602 1.00 90.94 115 GLN A O 1
ATOM 916 N N . ALA A 1 116 ? 15.790 -4.011 -19.445 1.00 88.38 116 ALA A N 1
ATOM 917 C CA . ALA A 1 116 ? 15.084 -2.766 -19.738 1.00 88.38 116 ALA A CA 1
ATOM 918 C C . ALA A 1 116 ? 16.029 -1.569 -19.968 1.00 88.38 116 ALA A C 1
ATOM 920 O O . ALA A 1 116 ? 15.609 -0.554 -20.518 1.00 88.38 116 ALA A O 1
ATOM 921 N N . GLY A 1 117 ? 17.312 -1.693 -19.607 1.00 91.81 117 GLY A N 1
ATOM 922 C CA . GLY A 1 117 ? 18.333 -0.680 -19.882 1.00 91.81 117 GLY A CA 1
ATOM 923 C C . GLY A 1 117 ? 18.241 0.572 -19.006 1.00 91.81 117 GLY A C 1
ATOM 924 O O . GLY A 1 117 ? 18.808 1.605 -19.368 1.00 91.81 117 GLY A O 1
ATOM 925 N N . PHE A 1 118 ? 17.545 0.504 -17.868 1.00 92.69 118 PHE A N 1
ATOM 926 C CA . PHE A 1 118 ? 17.489 1.611 -16.917 1.00 92.69 118 PHE A CA 1
ATOM 927 C C . PHE A 1 118 ? 18.844 1.842 -16.255 1.00 92.69 118 PHE A C 1
ATOM 929 O O . PHE A 1 118 ? 19.636 0.920 -16.039 1.00 92.69 118 PHE A O 1
ATOM 936 N N . ASN A 1 119 ? 19.103 3.095 -15.880 1.00 93.75 119 ASN A N 1
ATOM 937 C CA . ASN A 1 119 ? 20.250 3.382 -15.032 1.00 93.75 119 ASN A CA 1
ATOM 938 C C . ASN A 1 119 ? 20.040 2.767 -13.624 1.00 93.75 119 ASN A C 1
ATOM 940 O O . ASN A 1 119 ? 18.908 2.465 -13.236 1.00 93.75 119 ASN A O 1
ATOM 944 N N . PRO A 1 120 ? 21.108 2.585 -12.827 1.00 92.75 120 PRO A N 1
ATOM 945 C CA . PRO A 1 120 ? 20.997 1.939 -11.519 1.00 92.75 120 PRO A CA 1
ATOM 946 C C . PRO A 1 120 ? 20.027 2.611 -10.537 1.00 92.75 120 PRO A C 1
ATOM 948 O O . PRO A 1 120 ? 19.388 1.916 -9.752 1.00 92.75 120 PRO A O 1
ATOM 951 N N . LEU A 1 121 ? 19.911 3.943 -10.554 1.00 91.56 121 LEU A N 1
ATOM 952 C CA . LEU A 1 121 ? 19.028 4.668 -9.634 1.00 91.56 121 LEU A CA 1
ATOM 953 C C . LEU A 1 121 ? 17.557 4.460 -10.000 1.00 91.56 121 LEU A C 1
ATOM 955 O O . LEU A 1 121 ? 16.744 4.171 -9.124 1.00 91.56 121 LEU A O 1
ATOM 959 N N . ASP A 1 122 ? 17.248 4.538 -11.290 1.00 93.94 122 ASP A N 1
ATOM 960 C CA . ASP A 1 122 ? 15.923 4.281 -11.852 1.00 93.94 122 ASP A CA 1
ATOM 961 C C . ASP A 1 122 ? 15.468 2.846 -11.547 1.00 93.94 122 ASP A C 1
ATOM 963 O O . ASP A 1 122 ? 14.357 2.623 -11.067 1.00 93.94 122 ASP A O 1
ATOM 967 N N . ALA A 1 123 ? 16.366 1.872 -11.727 1.00 93.50 123 ALA A N 1
ATOM 968 C CA . ALA A 1 123 ? 16.110 0.472 -11.403 1.00 93.50 123 ALA A CA 1
ATOM 969 C C . ALA A 1 123 ? 15.804 0.254 -9.911 1.00 93.50 123 ALA A C 1
ATOM 971 O O . ALA A 1 123 ? 14.873 -0.480 -9.573 1.00 93.50 123 ALA A O 1
ATOM 972 N N . ILE A 1 124 ? 16.557 0.894 -9.006 1.00 91.94 124 ILE A N 1
ATOM 973 C CA . ILE A 1 124 ? 16.312 0.818 -7.554 1.00 91.94 124 ILE A CA 1
ATOM 974 C C . ILE A 1 124 ? 14.956 1.433 -7.200 1.00 91.94 124 ILE A C 1
ATOM 976 O O . ILE A 1 124 ? 14.225 0.868 -6.384 1.00 91.94 124 ILE A O 1
ATOM 980 N N . LEU A 1 125 ? 14.610 2.568 -7.811 1.00 93.56 125 LEU A N 1
ATOM 981 C CA . LEU A 1 125 ? 13.341 3.250 -7.578 1.00 93.56 125 LEU A CA 1
ATOM 982 C C . LEU A 1 125 ? 12.152 2.370 -7.983 1.00 93.56 125 LEU A C 1
ATOM 984 O O . LEU A 1 125 ? 11.269 2.140 -7.158 1.00 93.56 125 LEU A O 1
ATOM 988 N N . ILE A 1 126 ? 12.163 1.832 -9.208 1.00 92.88 126 ILE A N 1
ATOM 989 C CA . ILE A 1 126 ? 11.104 0.943 -9.714 1.00 92.88 126 ILE A CA 1
ATOM 990 C C . ILE A 1 126 ? 10.997 -0.307 -8.838 1.00 92.88 126 ILE A C 1
ATOM 992 O O . ILE A 1 126 ? 9.909 -0.661 -8.390 1.00 92.88 126 ILE A O 1
ATOM 996 N N . THR A 1 127 ? 12.135 -0.932 -8.522 1.00 93.19 127 THR A N 1
ATOM 997 C CA . THR A 1 127 ? 12.176 -2.113 -7.650 1.00 93.19 127 THR A CA 1
ATOM 998 C C . THR A 1 127 ? 11.555 -1.815 -6.285 1.00 93.19 127 THR A C 1
ATOM 1000 O O . THR A 1 127 ? 10.762 -2.601 -5.779 1.00 93.19 127 THR A O 1
ATOM 1003 N N . THR A 1 128 ? 11.878 -0.669 -5.685 1.00 91.38 128 THR A N 1
ATOM 1004 C CA . THR A 1 128 ? 11.342 -0.289 -4.372 1.00 91.38 128 THR A CA 1
ATOM 1005 C C . THR A 1 128 ? 9.837 -0.028 -4.431 1.00 91.38 128 THR A C 1
ATOM 1007 O O . THR A 1 128 ? 9.120 -0.455 -3.530 1.00 91.38 128 THR A O 1
ATOM 1010 N N . ALA A 1 129 ? 9.348 0.638 -5.482 1.00 94.00 129 ALA A N 1
ATOM 1011 C CA . ALA A 1 129 ? 7.921 0.892 -5.669 1.00 94.00 129 ALA A CA 1
ATOM 1012 C C . ALA A 1 129 ? 7.126 -0.418 -5.797 1.00 94.00 129 ALA A C 1
ATOM 1014 O O . ALA A 1 129 ? 6.157 -0.612 -5.067 1.00 94.00 129 ALA A O 1
ATOM 1015 N N . TRP A 1 130 ? 7.591 -1.355 -6.628 1.00 91.25 130 TRP A N 1
ATOM 1016 C CA . TRP A 1 130 ? 6.980 -2.683 -6.769 1.00 91.25 130 TRP A CA 1
ATOM 1017 C C . TRP A 1 130 ? 6.939 -3.441 -5.442 1.00 91.25 130 TRP A C 1
ATOM 1019 O O . TRP A 1 130 ? 5.894 -3.926 -5.024 1.00 91.25 130 TRP A O 1
ATOM 1029 N N . MET A 1 131 ? 8.057 -3.456 -4.718 1.00 91.50 131 MET A N 1
ATOM 1030 C CA . MET A 1 131 ? 8.137 -4.117 -3.417 1.00 91.50 131 MET A CA 1
ATOM 1031 C C . MET A 1 131 ? 7.171 -3.527 -2.381 1.00 91.50 131 MET A C 1
ATOM 1033 O O . ME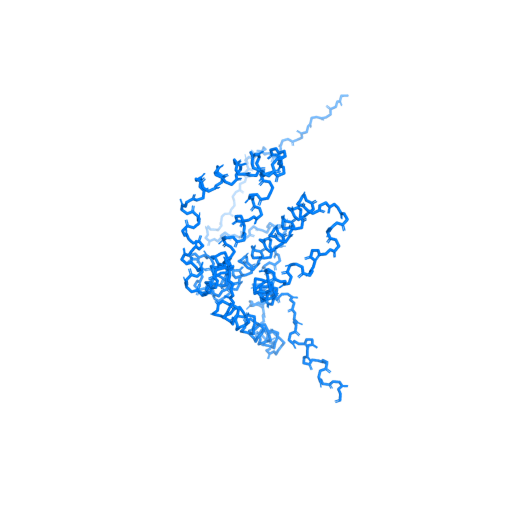T A 1 131 ? 6.635 -4.258 -1.550 1.00 91.50 131 MET A O 1
ATOM 1037 N N . LEU A 1 132 ? 6.948 -2.209 -2.399 1.00 94.06 132 LEU A N 1
ATOM 1038 C CA . LEU A 1 132 ? 5.976 -1.567 -1.512 1.00 94.06 132 LEU A CA 1
ATOM 1039 C C . LEU A 1 132 ? 4.541 -2.027 -1.816 1.00 94.06 132 LEU A C 1
ATOM 1041 O O . LEU A 1 132 ? 3.752 -2.196 -0.882 1.00 94.06 132 LEU A O 1
ATOM 1045 N N . TRP A 1 133 ? 4.220 -2.273 -3.088 1.00 93.81 133 TRP A N 1
ATOM 1046 C CA . TRP A 1 133 ? 2.937 -2.837 -3.499 1.00 93.81 133 TRP A CA 1
ATOM 1047 C C . TRP A 1 133 ? 2.781 -4.300 -3.076 1.00 93.81 133 TRP A C 1
ATOM 1049 O O . TRP A 1 133 ? 1.758 -4.627 -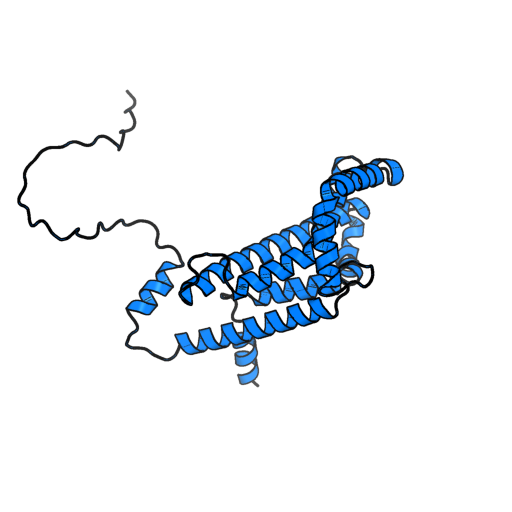2.470 1.00 93.81 133 TRP A O 1
ATOM 1059 N N . ASP A 1 134 ? 3.808 -5.136 -3.246 1.00 91.94 134 ASP A N 1
ATOM 1060 C CA . ASP A 1 134 ? 3.799 -6.544 -2.811 1.00 91.94 134 ASP A CA 1
ATOM 1061 C C . ASP A 1 134 ? 3.493 -6.700 -1.311 1.00 91.94 134 ASP A C 1
ATOM 1063 O O . ASP A 1 134 ? 2.764 -7.605 -0.881 1.00 91.94 134 ASP A O 1
ATOM 1067 N N . ILE A 1 135 ? 4.040 -5.801 -0.481 1.00 93.62 135 ILE A N 1
ATOM 1068 C CA . ILE A 1 135 ? 3.839 -5.837 0.976 1.00 93.62 135 ILE A CA 1
ATOM 1069 C C . ILE A 1 135 ? 2.571 -5.106 1.439 1.00 93.62 135 ILE A C 1
ATOM 1071 O O . ILE A 1 135 ? 2.218 -5.173 2.621 1.00 93.62 135 ILE A O 1
ATOM 1075 N N . SER A 1 136 ? 1.884 -4.391 0.543 1.00 94.88 136 SER A N 1
ATOM 1076 C CA . SER A 1 136 ? 0.777 -3.501 0.906 1.00 94.88 136 SER A CA 1
ATOM 1077 C C . SER A 1 136 ? -0.356 -4.254 1.607 1.00 94.88 136 SER A C 1
ATOM 1079 O O . SER A 1 136 ? -0.817 -3.816 2.662 1.00 94.88 136 SER A O 1
ATOM 1081 N N . THR A 1 137 ? -0.734 -5.435 1.111 1.00 94.50 137 THR A N 1
ATOM 1082 C CA . THR A 1 137 ? -1.773 -6.286 1.711 1.00 94.50 137 THR A CA 1
ATOM 1083 C C . THR A 1 137 ? -1.476 -6.604 3.171 1.00 94.50 137 THR A C 1
ATOM 1085 O O . THR A 1 137 ? -2.351 -6.456 4.029 1.00 94.50 137 THR A O 1
ATOM 1088 N N . LEU A 1 138 ? -0.240 -7.006 3.482 1.00 95.19 138 LEU A N 1
ATOM 1089 C CA . LEU A 1 138 ? 0.183 -7.289 4.850 1.00 95.19 138 LEU A CA 1
ATOM 1090 C C . LEU A 1 138 ? 0.174 -6.027 5.711 1.00 95.19 138 LEU A C 1
ATOM 1092 O O . LEU A 1 138 ? -0.350 -6.052 6.827 1.00 95.19 138 LEU A O 1
ATOM 1096 N N . VAL A 1 139 ? 0.730 -4.928 5.198 1.00 95.25 139 VAL A N 1
ATOM 1097 C CA . VAL A 1 139 ? 0.827 -3.657 5.923 1.00 95.25 139 VAL A CA 1
ATOM 1098 C C . VAL A 1 139 ? -0.558 -3.116 6.277 1.00 95.25 139 VAL A C 1
ATOM 1100 O O . VAL A 1 139 ? -0.794 -2.767 7.437 1.00 95.25 139 VAL A O 1
ATOM 1103 N N . PHE A 1 140 ? -1.492 -3.099 5.323 1.00 95.12 140 PHE A N 1
ATOM 1104 C CA . PHE A 1 140 ? -2.868 -2.673 5.569 1.00 95.12 140 PHE A CA 1
ATOM 1105 C C . PHE A 1 140 ? -3.585 -3.632 6.519 1.00 95.12 140 PHE A C 1
ATOM 1107 O O . PHE A 1 140 ? -4.135 -3.179 7.521 1.00 95.12 140 PHE A O 1
ATOM 1114 N N . SER A 1 141 ? -3.510 -4.945 6.294 1.00 93.81 141 SER A N 1
ATOM 1115 C CA . SER A 1 141 ? -4.160 -5.934 7.168 1.00 93.81 141 SER A CA 1
ATOM 1116 C C . SER A 1 141 ? -3.706 -5.803 8.621 1.00 93.81 141 SER A C 1
ATOM 1118 O O . SER A 1 141 ? -4.530 -5.673 9.531 1.00 93.81 141 SER A O 1
ATOM 1120 N N . LEU A 1 142 ? -2.391 -5.769 8.849 1.00 92.50 142 LEU A N 1
ATOM 1121 C CA . LEU A 1 142 ? -1.833 -5.614 10.185 1.00 92.50 142 LEU A CA 1
ATOM 1122 C C . LEU A 1 142 ? -2.180 -4.238 10.762 1.00 92.50 142 LEU A C 1
ATOM 1124 O O . LEU A 1 142 ? -2.622 -4.144 11.904 1.00 92.50 142 LEU A O 1
ATOM 1128 N N . GLY A 1 143 ? -2.042 -3.168 9.980 1.00 91.94 143 GLY A N 1
ATOM 1129 C CA . GLY A 1 143 ? -2.355 -1.818 10.432 1.00 91.94 143 GLY A CA 1
ATOM 1130 C C . GLY A 1 143 ? -3.809 -1.661 10.880 1.00 91.94 143 GLY A C 1
ATOM 1131 O O . GLY A 1 143 ? -4.049 -1.089 11.945 1.00 91.94 143 GLY A O 1
ATOM 1132 N N . PHE A 1 144 ? -4.771 -2.221 10.142 1.00 91.25 144 PHE A N 1
ATOM 1133 C CA . PHE A 1 144 ? -6.186 -2.211 10.524 1.00 91.25 144 PHE A CA 1
ATOM 1134 C C . PHE A 1 144 ? -6.424 -2.986 11.821 1.00 91.25 144 PHE A C 1
ATOM 1136 O O . PHE A 1 144 ? -7.053 -2.454 12.739 1.00 91.25 144 PHE A O 1
ATOM 1143 N N . VAL A 1 145 ? -5.860 -4.191 11.961 1.00 89.50 145 VAL A N 1
ATOM 1144 C CA . VAL A 1 145 ? -5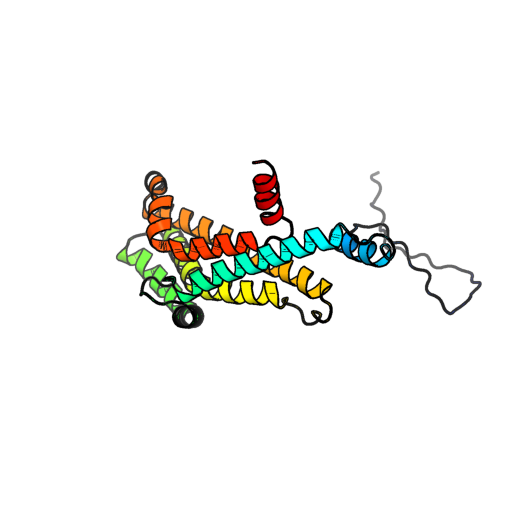.938 -4.966 13.214 1.00 89.50 145 VAL A CA 1
ATOM 1145 C C . VAL A 1 145 ? -5.404 -4.149 14.394 1.00 89.50 145 VAL A C 1
ATOM 1147 O O . VAL A 1 145 ? -6.028 -4.084 15.455 1.00 89.50 145 VAL A O 1
ATOM 1150 N N . LEU A 1 146 ? -4.287 -3.449 14.206 1.00 87.00 146 LEU A N 1
ATOM 1151 C CA . LEU A 1 146 ? -3.677 -2.630 15.249 1.00 87.00 146 LEU A CA 1
ATOM 1152 C C . LEU A 1 146 ? -4.451 -1.346 15.554 1.00 87.00 146 LEU A C 1
ATOM 1154 O O . LEU A 1 146 ? -4.443 -0.903 16.701 1.00 87.00 146 LEU A O 1
ATOM 1158 N N . CYS A 1 147 ? -5.180 -0.784 14.590 1.00 85.00 147 CYS A N 1
ATOM 1159 C CA . CYS A 1 147 ? -6.108 0.321 14.840 1.00 85.00 147 CYS A CA 1
ATOM 1160 C C . CYS A 1 147 ? -7.275 -0.091 15.761 1.00 85.00 147 CYS A C 1
ATOM 1162 O O . CYS A 1 147 ? -7.841 0.739 16.483 1.00 85.00 147 CYS A O 1
ATOM 1164 N N . TRP A 1 148 ? -7.638 -1.376 15.776 1.00 78.25 148 TRP A N 1
ATOM 1165 C CA . TRP A 1 148 ? -8.677 -1.936 16.649 1.00 78.25 148 TRP A CA 1
ATOM 1166 C C . TRP A 1 148 ? -8.152 -2.425 17.999 1.00 78.25 148 TRP A C 1
ATOM 1168 O O . TRP A 1 148 ? -8.780 -2.199 19.043 1.00 78.25 148 TRP A O 1
ATOM 1178 N N . TRP A 1 149 ? -7.013 -3.110 17.976 1.00 73.00 149 TRP A N 1
ATOM 1179 C CA . TRP A 1 149 ? -6.448 -3.758 19.154 1.00 73.00 149 TRP A CA 1
ATOM 1180 C C . TRP A 1 149 ? -5.548 -2.819 19.963 1.00 73.00 149 TRP A C 1
ATOM 1182 O O . TRP A 1 149 ? -5.539 -2.885 21.191 1.00 73.00 149 TRP A O 1
ATOM 1192 N N . GLY A 1 150 ? -4.836 -1.914 19.287 1.00 64.69 150 GLY A N 1
ATOM 1193 C CA . GLY A 1 150 ? -3.725 -1.131 19.819 1.00 64.69 150 GLY A CA 1
ATOM 1194 C C . GLY A 1 150 ? -2.407 -1.917 19.787 1.00 64.69 150 GLY A C 1
ATOM 1195 O O . GLY A 1 150 ? -2.367 -3.101 20.103 1.00 64.69 150 GLY A O 1
ATOM 1196 N N . TRP A 1 151 ? -1.295 -1.258 19.464 1.00 56.69 151 TRP A N 1
ATOM 1197 C CA . TRP A 1 151 ? 0.044 -1.871 19.359 1.00 56.69 151 TRP A CA 1
ATOM 1198 C C . TRP A 1 151 ? 0.747 -2.174 20.708 1.00 56.69 151 TRP A C 1
ATOM 1200 O O . TRP A 1 151 ? 1.827 -2.751 20.715 1.00 56.69 151 TRP A O 1
ATOM 1210 N N . SER A 1 152 ? 0.193 -1.793 21.872 1.00 62.09 152 SER A N 1
ATOM 1211 C CA . SER A 1 152 ? 0.936 -1.823 23.151 1.00 62.09 152 SER A CA 1
ATOM 1212 C C . SER A 1 152 ? 0.520 -2.923 24.136 1.00 62.09 152 SER A C 1
ATOM 1214 O O . SER A 1 152 ? -0.654 -3.233 24.303 1.00 62.09 152 SER A O 1
ATOM 1216 N N . LEU A 1 153 ? 1.482 -3.405 24.932 1.00 55.09 153 LEU A N 1
ATOM 1217 C CA . LEU A 1 153 ? 1.243 -4.242 26.121 1.00 55.09 153 LEU A CA 1
ATOM 1218 C C . LEU A 1 153 ? 0.341 -3.562 27.172 1.00 55.09 153 LEU A C 1
ATOM 1220 O O . LEU A 1 153 ? -0.248 -4.239 28.012 1.00 55.09 153 LEU A O 1
ATOM 1224 N N . ASN A 1 154 ? 0.204 -2.230 27.124 1.00 60.78 154 ASN A N 1
ATOM 1225 C CA . ASN A 1 154 ? -0.607 -1.457 28.065 1.00 60.78 154 ASN A CA 1
ATOM 1226 C C . ASN A 1 154 ? -2.006 -1.087 27.524 1.00 60.78 154 ASN A C 1
ATOM 1228 O O . ASN A 1 154 ? -2.548 -0.035 27.851 1.00 60.78 154 ASN A O 1
ATOM 1232 N N . ASN A 1 155 ? -2.616 -1.947 26.706 1.00 62.09 155 ASN A N 1
ATOM 1233 C CA . ASN A 1 155 ? -3.970 -1.769 26.151 1.00 62.09 155 ASN A CA 1
ATOM 1234 C C . ASN A 1 155 ? -5.107 -2.132 27.127 1.00 62.09 155 ASN A C 1
ATOM 1236 O O . ASN A 1 155 ? -6.234 -2.385 26.704 1.00 62.09 155 ASN A O 1
ATOM 1240 N N . LYS A 1 156 ? -4.827 -2.214 28.433 1.00 67.06 156 LYS A N 1
ATOM 1241 C CA . LYS A 1 156 ? -5.815 -2.656 29.431 1.00 67.06 156 LYS A CA 1
ATOM 1242 C C . LYS A 1 156 ? -6.975 -1.675 29.593 1.00 67.06 156 LYS A C 1
ATOM 1244 O O . LYS A 1 156 ? -8.058 -2.083 29.994 1.00 67.06 156 LYS A O 1
ATOM 1249 N N . THR A 1 157 ? -6.746 -0.400 29.287 1.00 72.12 157 THR A N 1
ATOM 1250 C CA . THR A 1 157 ? -7.775 0.637 29.304 1.00 72.12 157 THR A CA 1
ATOM 1251 C C . THR A 1 157 ? -8.179 1.010 27.886 1.00 72.12 157 THR A C 1
ATOM 1253 O O . THR A 1 157 ? -7.373 1.005 26.952 1.00 72.12 157 THR A O 1
ATOM 1256 N N . GLU A 1 158 ? -9.446 1.370 27.730 1.00 70.12 158 GLU A N 1
ATOM 1257 C CA . GLU A 1 158 ? -10.007 1.774 26.446 1.00 70.12 158 GLU A CA 1
ATOM 1258 C C . GLU A 1 158 ? -9.333 3.038 25.888 1.00 70.12 158 GLU A C 1
ATOM 1260 O O . GLU A 1 158 ? -8.991 3.083 24.709 1.00 70.12 158 GLU A O 1
ATOM 1265 N N . ALA A 1 159 ? -9.000 4.002 26.754 1.00 70.69 159 ALA A N 1
ATOM 1266 C CA . ALA A 1 159 ? -8.233 5.192 26.382 1.00 70.69 159 ALA A CA 1
ATOM 1267 C C . ALA A 1 159 ? -6.862 4.845 25.765 1.00 70.69 159 ALA A C 1
ATOM 1269 O O . ALA A 1 159 ? -6.473 5.411 24.742 1.00 70.69 159 ALA A O 1
ATOM 1270 N N . ASN A 1 160 ? -6.147 3.859 26.323 1.00 70.94 160 ASN A N 1
ATOM 1271 C CA . ASN A 1 160 ? -4.872 3.413 25.758 1.00 70.94 160 ASN A CA 1
ATOM 1272 C C . ASN A 1 160 ? -5.054 2.689 24.419 1.00 70.94 160 ASN A C 1
ATOM 1274 O O . ASN A 1 160 ? -4.220 2.851 23.526 1.00 70.94 160 ASN A O 1
ATOM 1278 N N . ARG A 1 161 ? -6.138 1.918 24.246 1.00 72.25 161 ARG A N 1
ATOM 1279 C CA . ARG A 1 161 ? -6.466 1.285 22.956 1.00 72.25 161 ARG A CA 1
ATOM 1280 C C . ARG A 1 161 ? -6.704 2.329 21.871 1.00 72.25 161 ARG A C 1
ATOM 1282 O O . ARG A 1 161 ? -6.146 2.194 20.786 1.00 72.25 161 ARG A O 1
ATOM 1289 N N . ILE A 1 162 ? -7.455 3.387 22.176 1.00 72.12 162 ILE A N 1
ATOM 1290 C CA . ILE A 1 162 ? -7.720 4.494 21.246 1.00 72.12 162 ILE A CA 1
ATOM 1291 C C . ILE A 1 162 ? -6.417 5.222 20.888 1.00 72.12 162 ILE A C 1
ATOM 1293 O O . ILE A 1 162 ? -6.107 5.386 19.707 1.00 72.12 162 ILE A O 1
ATOM 1297 N N . LEU A 1 163 ? -5.604 5.583 21.887 1.00 73.44 163 LEU A N 1
ATOM 1298 C CA . LEU A 1 163 ? -4.323 6.264 21.669 1.00 73.44 163 LEU A CA 1
ATOM 1299 C C . LEU A 1 163 ? -3.370 5.438 20.790 1.00 73.44 163 LEU A C 1
ATOM 1301 O O . LEU A 1 163 ? -2.717 5.970 19.889 1.00 73.44 163 LEU A O 1
ATOM 1305 N N . ASN A 1 164 ? -3.275 4.132 21.042 1.00 74.50 164 ASN A N 1
ATOM 1306 C CA . ASN A 1 164 ? -2.427 3.249 20.248 1.00 74.50 164 ASN A CA 1
ATOM 1307 C C . ASN A 1 164 ? -3.003 3.008 18.852 1.00 74.50 164 ASN A C 1
ATOM 1309 O O . ASN A 1 164 ? -2.231 2.962 17.896 1.00 74.50 164 ASN A O 1
ATOM 1313 N N . GLY A 1 165 ? -4.328 2.951 18.712 1.00 77.75 165 GLY A N 1
ATOM 1314 C CA . GLY A 1 165 ? -4.980 2.918 17.408 1.00 77.75 165 GLY A CA 1
ATOM 1315 C C . GLY A 1 165 ? -4.655 4.156 16.567 1.00 77.75 165 GLY A C 1
ATOM 1316 O O . GLY A 1 165 ? -4.324 4.021 15.393 1.00 77.75 165 GLY A O 1
ATOM 1317 N N . LYS A 1 166 ? -4.601 5.349 17.181 1.00 80.38 166 LYS A N 1
ATOM 1318 C CA . LYS A 1 166 ? -4.190 6.596 16.504 1.00 80.38 166 LYS A CA 1
ATOM 1319 C C . LYS A 1 166 ? -2.757 6.526 15.962 1.00 80.38 166 LYS A C 1
ATOM 1321 O O . LYS A 1 166 ? -2.477 7.079 14.901 1.00 80.38 166 LYS A O 1
ATOM 1326 N N . LYS A 1 167 ? -1.839 5.837 16.651 1.00 82.75 167 LYS A N 1
ATOM 1327 C CA . LYS A 1 167 ? -0.467 5.622 16.150 1.00 82.75 167 LYS A CA 1
ATOM 1328 C C . LYS A 1 167 ? -0.447 4.708 14.927 1.00 82.75 167 LYS A C 1
ATOM 1330 O O . LYS A 1 167 ? 0.224 5.032 13.952 1.00 82.75 167 LYS A O 1
ATOM 1335 N N . SER A 1 168 ? -1.191 3.605 14.970 1.00 86.31 168 SER A N 1
ATOM 1336 C CA . SER A 1 168 ? -1.309 2.671 13.845 1.00 86.31 168 SER A CA 1
ATOM 1337 C C . SER A 1 168 ? -1.955 3.326 12.624 1.00 86.31 168 SER A C 1
ATOM 1339 O O . SER A 1 168 ? -1.467 3.151 11.513 1.00 86.31 168 SER A O 1
ATOM 1341 N N . TYR A 1 169 ? -2.966 4.169 12.835 1.00 87.31 169 TYR A N 1
ATOM 1342 C CA . TYR A 1 169 ? -3.556 5.001 11.787 1.00 87.31 169 TYR A CA 1
ATOM 1343 C C . TYR A 1 169 ? -2.524 5.950 11.155 1.00 87.31 169 TYR A C 1
ATOM 1345 O O . TYR A 1 169 ? -2.375 5.970 9.935 1.00 87.31 169 TYR A O 1
ATOM 1353 N N . LYS A 1 170 ? -1.757 6.697 11.966 1.00 88.44 170 LYS A N 1
ATOM 1354 C CA . LYS A 1 170 ? -0.703 7.590 11.446 1.00 88.44 170 LYS A CA 1
ATOM 1355 C C . LYS A 1 170 ? 0.329 6.826 10.618 1.00 88.44 170 LYS A C 1
ATOM 1357 O O . LYS A 1 170 ? 0.754 7.313 9.578 1.00 88.44 170 LYS A O 1
ATOM 1362 N N . PHE A 1 171 ? 0.707 5.628 11.061 1.00 91.31 171 PHE A N 1
ATOM 1363 C CA . PHE A 1 171 ? 1.592 4.754 10.299 1.00 91.31 171 PHE A CA 1
ATOM 1364 C C . PHE A 1 171 ? 0.985 4.361 8.945 1.00 91.31 171 PHE A C 1
ATOM 1366 O O . PHE A 1 171 ? 1.661 4.516 7.933 1.00 91.31 171 PHE A O 1
ATOM 1373 N N . LEU A 1 172 ? -0.281 3.929 8.905 1.00 93.44 172 LEU A N 1
ATOM 1374 C CA . LEU A 1 172 ? -0.968 3.604 7.649 1.00 93.44 172 LEU A CA 1
ATOM 1375 C C . LEU A 1 172 ? -1.029 4.797 6.694 1.00 93.44 172 LEU A C 1
ATOM 1377 O O . LEU A 1 172 ? -0.834 4.622 5.494 1.00 93.44 172 LEU A O 1
ATOM 1381 N N . LEU A 1 173 ? -1.245 6.010 7.207 1.00 92.75 173 LEU A N 1
ATOM 1382 C CA . LEU A 1 173 ? -1.200 7.212 6.379 1.00 92.75 173 LEU A CA 1
ATOM 1383 C C . LEU A 1 173 ? 0.190 7.484 5.817 1.00 92.75 173 LEU A C 1
ATOM 1385 O O . LEU A 1 173 ? 0.313 7.733 4.622 1.00 92.75 173 LEU A O 1
ATOM 1389 N N . TYR A 1 174 ? 1.233 7.434 6.647 1.00 94.00 174 TYR A N 1
ATOM 1390 C CA . TYR A 1 174 ? 2.596 7.645 6.162 1.00 94.00 174 TYR A CA 1
ATOM 1391 C C . TYR A 1 174 ? 2.994 6.586 5.142 1.00 94.00 174 TYR A C 1
ATOM 1393 O O . TYR A 1 174 ? 3.561 6.930 4.110 1.00 94.00 174 TYR A O 1
ATOM 1401 N N . PHE A 1 175 ? 2.637 5.326 5.390 1.00 95.88 175 PHE A N 1
ATOM 1402 C CA . PHE A 1 175 ? 2.830 4.258 4.423 1.00 95.88 175 PHE A CA 1
ATOM 1403 C C . PHE A 1 175 ? 2.086 4.545 3.117 1.00 95.88 175 PHE A C 1
ATOM 1405 O O . PHE A 1 175 ? 2.701 4.480 2.065 1.00 95.88 175 PHE A O 1
ATOM 1412 N N . SER A 1 176 ? 0.812 4.947 3.174 1.00 96.19 176 SER A N 1
ATOM 1413 C CA . SER A 1 176 ? 0.016 5.280 1.981 1.00 96.19 176 SER A CA 1
ATOM 1414 C C . SER A 1 176 ? 0.636 6.430 1.183 1.00 96.19 176 SER A C 1
ATOM 1416 O O . SER A 1 176 ? 0.737 6.357 -0.035 1.00 96.19 176 SER A O 1
ATOM 1418 N N . VAL A 1 177 ? 1.103 7.482 1.863 1.00 95.62 177 VAL A N 1
ATOM 1419 C CA . VAL A 1 177 ? 1.781 8.612 1.212 1.00 95.62 177 VAL A CA 1
ATOM 1420 C C . VAL A 1 177 ? 3.076 8.159 0.546 1.00 95.62 177 VAL A C 1
ATOM 1422 O O . VAL A 1 177 ? 3.321 8.530 -0.599 1.00 95.62 177 VAL A O 1
ATOM 1425 N N . VAL A 1 178 ? 3.897 7.360 1.231 1.00 96.69 178 VAL A N 1
ATOM 1426 C CA . VAL A 1 178 ? 5.139 6.819 0.661 1.00 96.69 178 VAL A CA 1
ATOM 1427 C C . VAL A 1 178 ? 4.839 5.912 -0.529 1.00 96.69 178 VAL A C 1
ATOM 1429 O O . VAL A 1 178 ? 5.485 6.065 -1.558 1.00 96.69 178 VAL A O 1
ATOM 1432 N N . LEU A 1 179 ? 3.849 5.028 -0.411 1.00 96.50 179 LEU A N 1
ATOM 1433 C CA . LEU A 1 179 ? 3.425 4.092 -1.450 1.00 96.50 179 LEU A CA 1
ATOM 1434 C C . LEU A 1 179 ? 3.033 4.837 -2.730 1.00 96.50 179 LEU A C 1
ATOM 1436 O O . LEU A 1 179 ? 3.647 4.623 -3.767 1.00 96.50 179 LEU A O 1
ATOM 1440 N N . ILE A 1 180 ? 2.107 5.797 -2.630 1.00 96.50 180 ILE A N 1
ATOM 1441 C CA . ILE A 1 180 ? 1.669 6.623 -3.766 1.00 96.50 180 ILE A CA 1
ATOM 1442 C C . ILE A 1 180 ? 2.808 7.484 -4.319 1.00 96.50 180 ILE A C 1
ATOM 1444 O O . ILE A 1 180 ? 2.954 7.617 -5.529 1.00 96.50 180 ILE A O 1
ATOM 1448 N N . SER A 1 181 ? 3.636 8.074 -3.452 1.00 96.25 181 SER A N 1
ATOM 1449 C CA . SER A 1 181 ? 4.742 8.921 -3.915 1.00 96.25 181 SER A CA 1
ATOM 1450 C C . SER A 1 181 ? 5.779 8.106 -4.684 1.00 96.25 181 SER A C 1
ATOM 1452 O O . SER A 1 181 ? 6.251 8.550 -5.727 1.00 96.25 181 SER A O 1
ATOM 1454 N N . MET A 1 182 ? 6.128 6.917 -4.187 1.00 96.38 182 MET A N 1
ATOM 1455 C CA . MET A 1 182 ? 7.052 6.008 -4.864 1.00 96.38 182 MET A CA 1
ATOM 1456 C C . MET A 1 182 ? 6.467 5.494 -6.173 1.00 96.38 182 MET A C 1
ATOM 1458 O O . MET A 1 182 ? 7.196 5.410 -7.156 1.00 96.38 182 MET A O 1
ATOM 1462 N N . ASP A 1 183 ? 5.163 5.230 -6.206 1.00 95.56 183 ASP A N 1
ATOM 1463 C CA . ASP A 1 183 ? 4.463 4.816 -7.414 1.00 95.56 183 ASP A CA 1
ATOM 1464 C C . ASP A 1 183 ? 4.541 5.892 -8.508 1.00 95.56 183 ASP A C 1
ATOM 1466 O O . ASP A 1 183 ? 5.084 5.634 -9.580 1.00 95.56 183 ASP A O 1
ATOM 1470 N N . ILE A 1 184 ? 4.168 7.141 -8.196 1.00 95.56 184 ILE A N 1
ATOM 1471 C CA . ILE A 1 184 ? 4.272 8.284 -9.123 1.00 95.56 184 ILE A CA 1
ATOM 1472 C C . ILE A 1 184 ? 5.716 8.494 -9.595 1.00 95.56 184 ILE A C 1
ATOM 1474 O O . ILE A 1 184 ? 5.961 8.732 -10.781 1.00 95.56 184 ILE A O 1
ATOM 1478 N N . LEU A 1 185 ? 6.691 8.428 -8.683 1.00 95.12 185 LEU A N 1
ATOM 1479 C CA . LEU A 1 185 ? 8.104 8.595 -9.030 1.00 95.12 185 LEU A CA 1
ATOM 1480 C C . LEU A 1 185 ? 8.581 7.476 -9.963 1.00 95.12 185 LEU A C 1
ATOM 1482 O O . LEU A 1 185 ? 9.230 7.762 -10.969 1.00 95.12 185 LEU A O 1
ATOM 1486 N N . SER A 1 186 ? 8.231 6.222 -9.670 1.00 94.62 186 SER A N 1
ATOM 1487 C CA . SER A 1 186 ? 8.576 5.079 -10.519 1.00 94.62 186 SER A CA 1
ATOM 1488 C C . SER A 1 186 ? 7.912 5.169 -11.893 1.00 94.62 186 SER A C 1
ATOM 1490 O O . SER A 1 186 ? 8.570 4.955 -12.908 1.00 94.62 186 SER A O 1
ATOM 1492 N N . TYR A 1 187 ? 6.656 5.613 -11.942 1.00 94.56 187 TYR A N 1
ATOM 1493 C CA . TYR A 1 187 ? 5.912 5.833 -13.174 1.00 94.56 187 TYR A CA 1
ATOM 1494 C C . TYR A 1 187 ? 6.519 6.970 -14.008 1.00 94.56 187 TYR A C 1
ATOM 1496 O O . TYR A 1 187 ? 6.607 6.879 -15.228 1.00 94.56 187 TYR A O 1
ATOM 1504 N N . THR A 1 188 ? 7.022 8.024 -13.358 1.00 94.25 188 THR A N 1
ATOM 1505 C CA . THR A 1 188 ? 7.748 9.117 -14.028 1.00 94.25 188 THR A CA 1
ATOM 1506 C C . THR A 1 188 ? 9.017 8.617 -14.708 1.00 94.25 188 THR A C 1
ATOM 1508 O O . THR A 1 188 ? 9.351 9.069 -15.802 1.00 94.25 188 THR A O 1
ATOM 1511 N N . VAL A 1 189 ? 9.732 7.696 -14.064 1.00 92.50 189 VAL A N 1
ATOM 1512 C CA . VAL A 1 189 ? 10.932 7.069 -14.627 1.00 92.50 189 VAL A CA 1
ATOM 1513 C C . VAL A 1 189 ? 10.574 6.124 -15.773 1.00 92.50 189 VAL A C 1
ATOM 1515 O O . VAL A 1 189 ? 11.254 6.122 -16.796 1.00 92.50 189 VAL A O 1
ATOM 1518 N N . TRP A 1 190 ? 9.490 5.364 -15.626 1.00 89.81 190 TRP A N 1
ATOM 1519 C CA . TRP A 1 190 ? 9.030 4.391 -16.613 1.00 89.81 190 TRP A CA 1
ATOM 1520 C C . TRP A 1 190 ? 8.469 5.040 -17.887 1.00 89.81 190 TRP A C 1
ATOM 1522 O O . TRP A 1 190 ? 8.910 4.738 -18.994 1.00 89.81 190 TRP A O 1
ATOM 1532 N N . SER A 1 191 ? 7.518 5.962 -17.729 1.00 90.69 191 SER A N 1
ATOM 1533 C CA . SER A 1 191 ? 6.739 6.570 -18.818 1.00 90.69 191 SER A CA 1
ATOM 1534 C C . SER A 1 191 ? 7.253 7.955 -19.233 1.00 90.69 191 SER A C 1
ATOM 1536 O O . SER A 1 191 ? 6.782 8.541 -20.211 1.00 90.69 191 SER A O 1
ATOM 1538 N N . GLY A 1 192 ? 8.220 8.509 -18.497 1.00 89.75 192 GLY A N 1
ATOM 1539 C CA . GLY A 1 192 ? 8.699 9.879 -18.666 1.00 89.75 192 GLY A CA 1
ATOM 1540 C C . GLY A 1 192 ? 7.756 10.929 -18.062 1.00 89.75 192 GLY A C 1
ATOM 1541 O O . GLY A 1 192 ? 6.580 10.685 -17.804 1.00 89.75 192 GLY A O 1
ATOM 1542 N N . LEU A 1 193 ? 8.265 12.154 -17.875 1.00 89.31 193 LEU A N 1
ATOM 1543 C CA . LEU A 1 193 ? 7.547 13.240 -17.184 1.00 89.31 193 LEU A CA 1
ATOM 1544 C C . LEU A 1 193 ? 6.188 13.594 -17.809 1.00 89.31 193 LEU A C 1
ATOM 1546 O O . LEU A 1 193 ? 5.244 13.896 -17.087 1.00 89.31 193 LEU A O 1
ATOM 1550 N N . LEU A 1 194 ? 6.084 13.572 -19.142 1.00 89.56 194 LEU A N 1
ATOM 1551 C CA . LEU A 1 194 ? 4.817 13.845 -19.830 1.00 89.56 194 LEU A CA 1
ATOM 1552 C C . LEU A 1 194 ? 3.824 12.685 -19.689 1.00 89.56 194 LEU A C 1
ATOM 1554 O O . LEU A 1 194 ? 2.623 12.933 -19.619 1.00 89.56 194 LEU A O 1
ATOM 1558 N N . GLY A 1 195 ? 4.322 11.448 -19.600 1.00 88.50 195 GLY A N 1
ATOM 1559 C CA . GLY A 1 195 ? 3.496 10.257 -19.411 1.00 88.50 195 GLY A CA 1
ATOM 1560 C C . GLY A 1 195 ? 2.793 10.235 -18.056 1.00 88.50 195 GLY A C 1
ATOM 1561 O O . GLY A 1 195 ? 1.699 9.701 -17.956 1.00 88.50 195 GLY A O 1
ATOM 1562 N N . VAL A 1 196 ? 3.344 10.895 -17.028 1.00 92.56 196 VAL A N 1
ATOM 1563 C CA . VAL A 1 196 ? 2.755 10.984 -15.670 1.00 92.56 196 VAL A CA 1
ATOM 1564 C C . VAL A 1 196 ? 1.322 11.521 -15.662 1.00 92.56 196 VAL A C 1
ATOM 1566 O O . VAL A 1 196 ? 0.569 11.244 -14.736 1.00 92.56 196 VAL A O 1
ATOM 1569 N N . ILE A 1 197 ? 0.906 12.259 -16.693 1.00 93.56 197 ILE A N 1
ATOM 1570 C CA . ILE A 1 197 ? -0.483 12.720 -16.835 1.00 93.56 197 ILE A CA 1
ATOM 1571 C C . ILE A 1 197 ? -1.466 11.538 -16.897 1.00 93.56 197 ILE A C 1
ATOM 1573 O O . ILE A 1 197 ? -2.605 11.671 -16.453 1.00 93.56 197 ILE A O 1
ATOM 1577 N N . GLU A 1 198 ? -1.025 10.388 -17.408 1.00 94.31 198 GLU A N 1
ATOM 1578 C CA . GLU A 1 198 ? -1.818 9.160 -17.522 1.00 94.31 198 GLU A CA 1
ATOM 1579 C C . GLU A 1 198 ? -1.829 8.342 -16.222 1.00 94.31 198 GLU A C 1
ATOM 1581 O O . GLU A 1 198 ? -2.739 7.543 -16.022 1.00 94.31 198 GLU A O 1
ATOM 1586 N N . TRP A 1 199 ? -0.907 8.619 -15.287 1.00 95.75 199 TRP A N 1
ATOM 1587 C CA . TRP A 1 199 ? -0.773 7.885 -14.023 1.00 95.75 199 TRP A CA 1
ATOM 1588 C C . TRP A 1 199 ? -2.092 7.700 -13.258 1.00 95.75 199 TRP A C 1
ATOM 1590 O O . TRP A 1 199 ? -2.327 6.595 -12.790 1.00 95.75 199 TRP A O 1
ATOM 1600 N N . PRO A 1 200 ? -2.998 8.694 -13.122 1.00 95.94 200 PRO A N 1
ATOM 1601 C CA . PRO A 1 200 ? -4.250 8.476 -12.399 1.00 95.94 200 PRO A CA 1
ATOM 1602 C C . PRO A 1 200 ? -5.147 7.394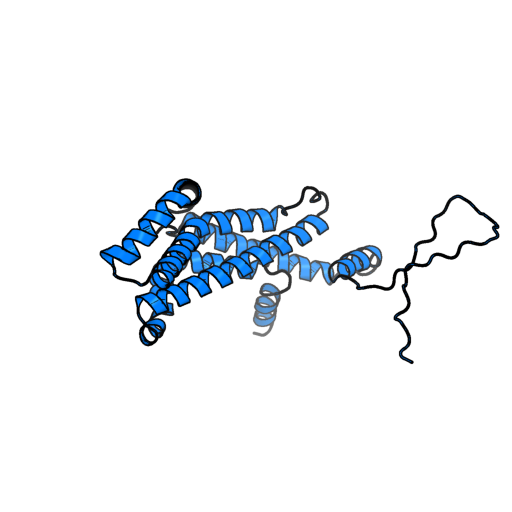 -13.016 1.00 95.94 200 PRO A C 1
ATOM 1604 O O . PRO A 1 200 ? -5.892 6.745 -12.286 1.00 95.94 200 PRO A O 1
ATOM 1607 N N . PHE A 1 201 ? -5.112 7.217 -14.341 1.00 95.44 201 PHE A N 1
ATOM 1608 C CA . PHE A 1 201 ? -5.909 6.202 -15.029 1.00 95.44 201 PHE A CA 1
ATOM 1609 C C . PHE A 1 201 ? -5.303 4.817 -14.820 1.00 95.44 201 PHE A C 1
ATOM 1611 O O . PHE A 1 201 ? -6.007 3.918 -14.363 1.00 95.44 201 PHE A O 1
ATOM 1618 N N . ASP A 1 202 ? -3.995 4.691 -15.033 1.00 93.94 202 ASP A N 1
ATOM 1619 C CA . ASP A 1 202 ? -3.247 3.449 -14.818 1.00 93.94 202 ASP A CA 1
ATOM 1620 C C . ASP A 1 202 ? -3.274 3.036 -13.344 1.00 93.94 202 ASP A C 1
ATOM 1622 O O . ASP A 1 202 ? -3.440 1.867 -13.013 1.00 93.94 202 ASP A O 1
ATOM 1626 N N . PHE A 1 203 ? -3.226 4.008 -12.432 1.00 94.56 203 PHE A N 1
ATOM 1627 C CA . PHE A 1 203 ? -3.381 3.766 -11.007 1.00 94.56 203 PHE A CA 1
ATOM 1628 C C . PHE A 1 203 ? -4.747 3.169 -10.680 1.00 94.56 203 PHE A C 1
ATOM 1630 O O . PHE A 1 203 ? -4.848 2.258 -9.866 1.00 94.56 203 PHE A O 1
ATOM 1637 N N . ILE A 1 204 ? -5.822 3.669 -11.291 1.00 93.56 204 ILE A N 1
ATOM 1638 C CA . ILE A 1 204 ? -7.150 3.086 -11.093 1.00 93.56 204 ILE A CA 1
ATOM 1639 C C . ILE A 1 204 ? -7.202 1.687 -11.705 1.00 93.56 204 ILE A C 1
ATOM 1641 O O . ILE A 1 204 ? -7.792 0.800 -11.105 1.00 93.56 204 ILE A O 1
ATOM 1645 N N . GLU A 1 205 ? -6.588 1.466 -12.862 1.00 91.81 205 GLU A N 1
ATOM 1646 C CA . GLU A 1 205 ? -6.568 0.150 -13.496 1.00 91.81 205 GLU A CA 1
ATOM 1647 C C . GLU A 1 205 ? -5.813 -0.887 -12.653 1.00 91.81 205 GLU A C 1
ATOM 1649 O O . GLU A 1 205 ? -6.314 -1.989 -12.433 1.00 91.81 205 GLU A O 1
ATOM 1654 N N . TRP A 1 206 ? -4.636 -0.530 -12.141 1.00 89.81 206 TRP A N 1
ATOM 1655 C CA . TRP A 1 206 ? -3.753 -1.458 -11.437 1.00 89.81 206 TRP A CA 1
ATOM 1656 C C . TRP A 1 206 ? -4.029 -1.513 -9.937 1.00 89.81 206 TRP A C 1
ATOM 1658 O O . TRP A 1 206 ? -3.955 -2.578 -9.336 1.00 89.81 206 TRP A O 1
ATOM 1668 N N . HIS A 1 207 ? -4.366 -0.392 -9.310 1.00 93.62 207 HIS A N 1
ATOM 1669 C CA . HIS A 1 207 ? -4.386 -0.254 -7.854 1.00 93.62 207 HIS A CA 1
ATOM 1670 C C . HIS A 1 207 ? -5.761 0.096 -7.286 1.00 93.62 207 HIS A C 1
ATOM 1672 O O . HIS A 1 207 ? -5.843 0.589 -6.158 1.00 93.62 207 HIS A O 1
ATOM 1678 N N . PHE A 1 208 ? -6.857 -0.139 -8.022 1.00 92.56 208 PHE A N 1
ATOM 1679 C CA . PHE A 1 208 ? -8.210 0.211 -7.567 1.00 92.56 208 PHE A CA 1
ATOM 1680 C C . PHE A 1 208 ? -8.488 -0.250 -6.129 1.00 92.56 208 PHE A C 1
ATOM 1682 O O . PHE A 1 208 ? -8.899 0.542 -5.277 1.00 92.56 208 PHE A O 1
ATOM 1689 N N . TRP A 1 209 ? -8.240 -1.529 -5.838 1.00 94.12 209 TRP A N 1
ATOM 1690 C CA . TRP A 1 209 ? -8.577 -2.138 -4.553 1.00 94.12 209 TRP A CA 1
ATOM 1691 C C . TRP A 1 209 ? -7.692 -1.641 -3.415 1.00 94.12 209 TRP A C 1
ATOM 1693 O O . TRP A 1 209 ? -8.185 -1.335 -2.323 1.00 94.12 209 TRP A O 1
ATOM 1703 N N . GLN A 1 210 ? -6.405 -1.465 -3.684 1.00 94.44 210 GLN A N 1
ATOM 1704 C CA . GLN A 1 210 ? -5.466 -0.854 -2.758 1.00 94.44 210 GLN A CA 1
ATOM 1705 C C . GLN A 1 210 ? -5.841 0.618 -2.507 1.00 94.44 210 GLN A C 1
ATOM 1707 O O . GLN A 1 210 ? -5.798 1.079 -1.368 1.00 94.44 210 GLN A O 1
ATOM 1712 N N . GLY A 1 211 ? -6.323 1.336 -3.525 1.00 94.25 211 GLY A N 1
ATOM 1713 C CA . GLY A 1 211 ? -6.898 2.677 -3.411 1.00 94.25 211 GLY A CA 1
ATOM 1714 C C . GLY A 1 211 ? -8.118 2.719 -2.486 1.00 94.25 211 GLY A C 1
ATOM 1715 O O . GLY A 1 211 ? -8.201 3.576 -1.604 1.00 94.25 211 GLY A O 1
ATOM 1716 N N . VAL A 1 212 ? -9.029 1.747 -2.602 1.00 94.75 212 VAL A N 1
ATOM 1717 C CA . VAL A 1 212 ? -10.159 1.586 -1.667 1.00 94.75 212 VAL A CA 1
ATOM 1718 C C . VAL A 1 212 ? -9.665 1.349 -0.233 1.00 94.75 212 VAL A C 1
ATOM 1720 O O . VAL A 1 212 ? -10.225 1.911 0.710 1.00 94.75 212 VAL A O 1
ATOM 1723 N N . ALA A 1 213 ? -8.596 0.574 -0.042 1.00 94.69 213 ALA A N 1
ATOM 1724 C CA . ALA A 1 213 ? -8.011 0.350 1.279 1.00 94.69 213 ALA A CA 1
ATOM 1725 C C . ALA A 1 213 ? -7.322 1.599 1.859 1.00 94.69 213 ALA A C 1
ATOM 1727 O O . ALA A 1 213 ? -7.433 1.855 3.059 1.00 94.69 213 ALA A O 1
ATOM 1728 N N . ILE A 1 214 ? -6.676 2.417 1.022 1.00 94.56 214 ILE A N 1
ATOM 1729 C CA . ILE A 1 214 ? -6.136 3.728 1.416 1.00 94.56 214 ILE A CA 1
ATOM 1730 C C . ILE A 1 214 ? -7.274 4.652 1.867 1.00 94.56 214 ILE A C 1
ATOM 1732 O O . ILE A 1 214 ? -7.186 5.268 2.931 1.00 94.56 214 ILE A O 1
ATOM 1736 N N . LEU A 1 215 ? -8.375 4.713 1.110 1.00 93.12 215 LEU A N 1
ATOM 1737 C CA . LEU A 1 215 ? -9.563 5.486 1.489 1.00 93.12 215 LEU A CA 1
ATOM 1738 C C . LEU A 1 215 ? -10.155 4.998 2.815 1.00 93.12 215 LEU A C 1
ATOM 1740 O O . LEU A 1 215 ? -10.488 5.805 3.685 1.00 93.12 215 LEU A O 1
ATOM 1744 N N . ALA A 1 216 ? -10.223 3.682 3.010 1.00 93.06 216 ALA A N 1
ATOM 1745 C CA . ALA A 1 216 ? -10.624 3.095 4.278 1.00 93.06 216 ALA A CA 1
ATOM 1746 C C . ALA A 1 216 ? -9.684 3.519 5.422 1.00 93.06 216 ALA A C 1
ATOM 1748 O O . ALA A 1 216 ? -10.155 3.865 6.504 1.00 93.06 216 ALA A O 1
ATOM 1749 N N . ALA A 1 217 ? -8.366 3.556 5.196 1.00 91.06 217 ALA A N 1
ATOM 1750 C CA . ALA A 1 217 ? -7.397 3.977 6.206 1.00 91.06 217 ALA A CA 1
ATOM 1751 C C . ALA A 1 217 ? -7.555 5.461 6.582 1.00 91.06 217 ALA A C 1
ATOM 1753 O O . ALA A 1 217 ? -7.446 5.806 7.758 1.00 91.06 217 ALA A O 1
ATOM 1754 N N . ILE A 1 218 ? -7.885 6.333 5.622 1.00 88.19 218 ILE A N 1
ATOM 1755 C CA . ILE A 1 218 ? -8.237 7.741 5.883 1.00 88.19 218 ILE A CA 1
ATOM 1756 C C . ILE A 1 218 ? -9.496 7.831 6.757 1.00 88.19 218 ILE A C 1
ATOM 1758 O O . ILE A 1 218 ? -9.559 8.651 7.675 1.00 88.19 218 ILE A O 1
ATOM 1762 N N . GLY A 1 219 ? -10.470 6.948 6.521 1.00 84.56 219 GLY A N 1
ATOM 1763 C CA . GLY A 1 219 ? -11.674 6.822 7.339 1.00 84.56 219 GLY A CA 1
ATOM 1764 C C . GLY A 1 219 ? -11.403 6.454 8.802 1.00 84.56 219 GLY A C 1
ATOM 1765 O O . GLY A 1 219 ? -12.250 6.703 9.648 1.00 84.56 219 GLY A O 1
ATOM 1766 N N . LEU A 1 220 ? -10.221 5.937 9.154 1.00 83.94 220 LEU A N 1
ATOM 1767 C CA . LEU A 1 220 ? -9.853 5.665 10.549 1.00 83.94 220 LEU A CA 1
ATOM 1768 C C . LEU A 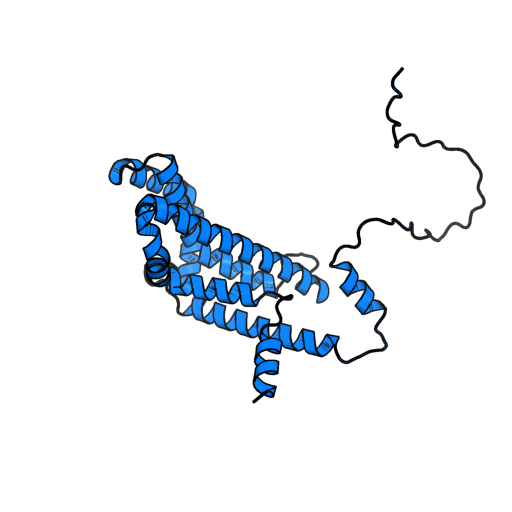1 220 ? -9.403 6.912 11.329 1.00 83.94 220 LEU A C 1
ATOM 1770 O O . LEU A 1 220 ? -9.053 6.786 12.503 1.00 83.94 220 LEU A O 1
ATOM 1774 N N . ASN A 1 221 ? -9.384 8.099 10.712 1.00 80.62 221 ASN A N 1
ATOM 1775 C CA . ASN A 1 221 ? -8.950 9.321 11.380 1.00 80.62 221 ASN A CA 1
ATOM 1776 C C . ASN A 1 221 ? -9.927 9.742 12.498 1.00 80.62 221 ASN A C 1
ATOM 1778 O O . ASN A 1 221 ? -11.047 10.141 12.179 1.00 80.62 221 ASN A O 1
ATOM 1782 N N . PRO A 1 222 ? -9.510 9.744 13.780 1.00 65.88 222 PRO A N 1
ATOM 1783 C CA . PRO A 1 222 ? -10.361 10.198 14.880 1.00 65.88 222 PRO A CA 1
ATOM 1784 C C . PRO A 1 222 ? -10.639 11.702 14.864 1.00 65.88 222 PRO A C 1
ATOM 1786 O O . PRO A 1 222 ? -11.618 12.139 15.449 1.00 65.88 222 PRO A O 1
ATOM 1789 N N . ASP A 1 223 ? -9.796 12.488 14.193 1.00 67.25 223 ASP A N 1
ATOM 1790 C CA . ASP A 1 223 ? -9.909 13.949 14.162 1.00 67.25 223 ASP A CA 1
ATOM 1791 C C . ASP A 1 223 ? -10.750 14.438 12.960 1.00 67.25 223 ASP A C 1
ATOM 1793 O O . ASP A 1 223 ? -10.929 15.638 12.760 1.00 67.25 223 ASP A O 1
ATOM 1797 N N . ASN A 1 224 ? -11.230 13.520 12.115 1.00 65.69 224 ASN A N 1
ATOM 1798 C CA . ASN A 1 224 ? -12.021 13.836 10.932 1.00 65.69 224 ASN A CA 1
ATOM 1799 C C . ASN A 1 224 ? -13.430 13.295 11.141 1.00 65.69 224 ASN A C 1
ATOM 1801 O O . ASN A 1 224 ? -13.674 12.135 10.835 1.00 65.69 224 ASN A O 1
ATOM 1805 N N . ASP A 1 225 ? -14.331 14.124 11.666 1.00 61.38 225 ASP A N 1
ATOM 1806 C CA . ASP A 1 225 ? -15.748 13.782 11.788 1.00 61.38 225 ASP A CA 1
ATOM 1807 C C . ASP A 1 225 ? -16.415 13.814 10.404 1.00 61.38 225 ASP A C 1
ATOM 1809 O O . ASP A 1 225 ? -17.001 14.809 9.967 1.00 61.38 225 ASP A O 1
ATOM 1813 N N . LEU A 1 226 ? -16.244 12.731 9.648 1.00 62.91 226 LEU A N 1
ATOM 1814 C CA . LEU A 1 226 ? -16.878 12.584 8.342 1.00 62.91 226 LEU A CA 1
ATOM 1815 C C . LEU A 1 226 ? -18.368 12.285 8.510 1.00 62.91 226 LEU A C 1
ATOM 1817 O O . LEU A 1 226 ? -19.184 12.785 7.738 1.00 62.91 226 LEU A O 1
ATOM 1821 N N . TRP A 1 227 ? -18.732 11.503 9.528 1.00 57.66 227 TRP A N 1
ATOM 1822 C CA . TRP A 1 227 ? -20.104 11.051 9.726 1.00 57.66 227 TRP A CA 1
ATOM 1823 C C . TRP A 1 227 ? -21.033 12.174 10.196 1.00 57.66 227 TRP A C 1
ATOM 1825 O O . TRP A 1 227 ? -22.100 12.351 9.610 1.00 57.66 227 TRP A O 1
ATOM 1835 N N . GLY A 1 228 ? -20.613 12.993 11.162 1.00 56.81 228 GLY A N 1
ATOM 1836 C CA . GLY A 1 228 ? -21.341 14.186 11.589 1.00 56.81 228 GLY A CA 1
ATOM 1837 C C . GLY A 1 228 ? -21.457 15.232 10.480 1.00 56.81 228 GLY A C 1
ATOM 1838 O O . GLY A 1 228 ? -22.483 15.902 10.359 1.00 56.81 228 GLY A O 1
ATOM 1839 N N . ARG A 1 229 ? -20.483 15.319 9.562 1.00 60.16 229 ARG A N 1
ATOM 1840 C CA . ARG A 1 229 ? -20.604 16.145 8.343 1.00 60.16 229 ARG A CA 1
ATOM 1841 C C . ARG A 1 229 ? -21.651 15.616 7.361 1.00 60.16 229 ARG A C 1
ATOM 1843 O O . ARG A 1 229 ? -22.415 16.414 6.826 1.00 60.16 229 ARG A O 1
ATOM 1850 N N . PHE A 1 230 ? -21.727 14.304 7.142 1.00 58.72 230 PHE A N 1
ATOM 1851 C CA . PHE A 1 230 ? -22.754 13.713 6.274 1.00 58.72 230 PHE A CA 1
ATOM 1852 C C . PHE A 1 230 ? -24.162 13.830 6.876 1.00 58.72 230 PHE A C 1
ATOM 1854 O O . PHE A 1 230 ? -25.113 14.170 6.172 1.00 58.72 230 PHE A O 1
ATOM 1861 N N . THR A 1 231 ? -24.313 13.608 8.183 1.00 54.41 231 THR A N 1
ATOM 1862 C CA . THR A 1 231 ? -25.620 13.687 8.853 1.00 54.41 231 THR A CA 1
ATOM 1863 C C . THR A 1 231 ? -26.090 15.130 9.034 1.00 54.41 231 THR A C 1
ATOM 1865 O O . THR A 1 231 ? -27.263 15.411 8.790 1.00 54.41 231 THR A O 1
ATOM 1868 N N . SER A 1 232 ? -25.199 16.077 9.348 1.00 51.81 232 SER A N 1
ATOM 1869 C CA . SER A 1 232 ? -25.542 17.508 9.432 1.00 51.81 232 SER A CA 1
ATOM 1870 C C . SER A 1 232 ? -25.917 18.133 8.084 1.00 51.81 232 SER A C 1
ATOM 1872 O O . SER A 1 232 ? -26.694 19.090 8.056 1.00 51.81 232 SER A O 1
ATOM 1874 N N . GLN A 1 233 ? -25.426 17.584 6.967 1.00 51.78 233 GLN A N 1
ATOM 1875 C CA . GLN A 1 233 ? -25.908 17.941 5.629 1.00 51.78 233 GLN A CA 1
ATOM 1876 C C . GLN A 1 233 ? -27.292 17.346 5.338 1.00 51.78 233 GLN A C 1
ATOM 1878 O O . GLN A 1 233 ? -28.125 18.047 4.774 1.00 51.78 233 GLN A O 1
ATOM 1883 N N . SER A 1 234 ? -27.583 16.122 5.793 1.00 44.50 234 SER A N 1
ATOM 1884 C CA . SER A 1 234 ? -28.899 15.486 5.589 1.00 44.50 234 SER A CA 1
ATOM 1885 C C . SER A 1 234 ? -30.053 16.124 6.378 1.00 44.50 234 SER A C 1
ATOM 1887 O O . SER A 1 234 ? -31.209 15.968 6.008 1.00 44.50 234 SER A O 1
ATOM 1889 N N . VAL A 1 235 ? -29.761 16.862 7.457 1.00 47.53 235 VAL A N 1
ATOM 1890 C CA . VAL A 1 235 ? -30.775 17.562 8.278 1.00 47.53 235 VAL A CA 1
ATOM 1891 C C . VAL A 1 235 ? -31.138 18.943 7.696 1.00 47.53 235 VAL A C 1
ATOM 1893 O O . VAL A 1 235 ? -32.033 19.617 8.203 1.00 47.53 235 VAL A O 1
ATOM 1896 N N . LYS A 1 236 ? -30.459 19.386 6.628 1.00 45.03 236 LYS A N 1
ATOM 1897 C CA . LYS A 1 236 ? -30.711 20.674 5.958 1.00 45.03 236 LYS A CA 1
ATOM 1898 C C . LYS A 1 236 ? -31.544 20.579 4.671 1.00 45.03 236 LYS A C 1
ATOM 1900 O O . LYS A 1 236 ? -31.676 21.605 4.004 1.00 45.03 236 LYS A O 1
ATOM 1905 N N . GLU A 1 237 ? -32.105 19.417 4.342 1.00 36.34 237 GLU A N 1
ATOM 1906 C CA . GLU A 1 237 ? -33.063 19.256 3.230 1.00 36.34 237 GLU A CA 1
ATOM 1907 C C . GLU A 1 237 ? -34.521 19.224 3.700 1.00 36.34 237 GLU A C 1
ATOM 1909 O O . GLU A 1 237 ? -34.816 18.557 4.718 1.00 36.34 237 GLU A O 1
#

Foldseek 3Di:
DDDDDDDPPDDDDDDDDDDDDPDDDDDPDPDDDDPLVVVVVCVVPPPDDPDDVVVLVVLLVVLLVVLVVLLVCLQAQNDQPVPRDHHVRLLVQLVVCVVCVVVQLVVQQCCCCPVVVDDNVLSNLLSVLVNLSSNLSVLLVVLSVCLQQFPDPPPPDVSNSNVRSQVSLVVLLVSVVVNVVSQLVNQCSVLNPVSSVCVVVVCCVPPVSVVSSSVSSVSNDSVDSPRCVVVVVVVVD

Secondary structure (DSSP, 8-state):
-PPPPP-TT------------S------------TTHHHHHHHHH-SS--SHHHHHHHHHHHHHHHHHHHHHHHHHHS-SSSSS--HHHHHHHHHHHHHHHHHHHHHHHHHHHHTS---HHHHHHHHHHHHHHHTHHHHHHHHHHHHHH-SSTTTTSHHHHHHHHHHHHHHHHHHHHHHHHHHHHHHHHHHHHHHGGGHHHHHHHHHHHHHHHHHHHHHT-TT--HHHHHHHHHTT-

pLDDT: mean 75.0, std 22.17, range [28.39, 96.69]

Radius of gyration: 25.89 Å; chains: 1; bounding box: 69×56×79 Å